Protein AF-A0A523KE89-F1 (afdb_monomer)

Solvent-accessible surface area (backbone atoms only — not comparable to full-atom values): 11804 Å² total; per-residue (Å²): 137,81,70,69,64,59,61,55,52,59,59,55,69,60,55,76,76,63,79,71,44,71,76,57,45,56,60,47,49,56,55,50,50,54,55,49,50,60,48,49,54,59,46,49,57,54,49,50,62,48,38,54,59,44,42,59,54,23,50,60,48,16,51,57,26,41,78,69,73,33,51,77,56,14,57,53,32,44,59,48,29,53,56,49,41,56,52,48,51,61,47,50,54,58,47,50,55,53,50,50,60,47,50,54,57,49,51,60,51,50,52,58,47,50,56,50,50,53,53,52,52,52,53,51,52,51,50,52,47,53,52,49,50,54,50,48,53,53,36,51,54,54,36,54,58,49,38,55,51,45,50,59,48,39,56,54,49,45,58,55,43,50,62,46,34,54,60,44,38,58,50,22,49,56,51,13,50,59,32,36,77,71,72,36,52,78,57,14,62,51,29,42,56,48,22,55,53,51,35,58,51,43,52,59,46,43,55,53,49,43,56,51,44,52,55,49,40,56,50,51,52,59,76,60,108

Sequence (225 aa):
MKNNTLITNLASSVIIGMFAIPALAEDRGDRIDERLDNKGERIDERLDNRGDRIEDRFDARAERASDAGRDKLAERLEKRGDRINERLDNKGDRIEDRLNNKGDRIDDRLERREERHEHFANLFDEEKQAFREKRQEHSDNLADGRENHLDNKGDRIDRRLDNKGDRIEDRFDRRADNVRDAGHERVGDRLERRGDHADQRLDRKGDRINHNLDRKGNRVARTNR

Foldseek 3Di:
DPPPVVVVVVVVVVPPPQPPPPVVLVVVLVVLVVVLVVVLVVLVVVLVVVLVVLQVVLQVVLVVCVVVVNNVVSVVSNVVSVVVNVVSVVVSVVSVVVSVVVSVVSVVVSVVVVVVSVVVVVVVVVVVVVVVVVLLVVLVVVLVVLLVVLVVVLVVLVVVLVVVLVVLQVVLQVVLVVCVVVVNNVVSVVSNVVSVVSSVVSVVVSVVSNVVSVVVSVVSNVVSD

Secondary structure (DSSP, 8-state):
--SHHHHHHHHHHHHTTTTT-HHHHHHHHHHHHHHHHHHHHHHHHHHHHHHHHHHHHHHHHHHHHHHTT-HHHHHHHHHHHHHHHHHHHHHHHHHHHHHHHHHHHHHHHHHHHHHHHHHHHHHHHHHHHHHHHHHHHHHHHHHHHHHHHHHHHHHHHHHHHHHHHHHHHHHHHHHHHHHHHTT-HHHHHHHHHHHHHHHHHHHHHHHHHHHHHHHHHHHHHHHT-

pLDDT: mean 86.48, std 14.47, range [41.94, 97.44]

Radius of gyration: 49.96 Å; Cα contacts (8 Å, |Δi|>4): 104; chains: 1; bounding box: 88×26×150 Å

Mean predicted aligned error: 11.67 Å

Structure (mmCIF, N/CA/C/O backbone):
data_AF-A0A523KE89-F1
#
_entry.id   AF-A0A523KE89-F1
#
loop_
_atom_site.group_PDB
_atom_site.id
_atom_site.type_symbol
_atom_site.label_atom_id
_atom_site.label_alt_id
_atom_site.label_comp_id
_atom_site.label_asym_id
_atom_site.label_entity_id
_atom_site.label_seq_id
_atom_site.pdbx_PDB_ins_code
_atom_site.Cartn_x
_atom_site.Cartn_y
_atom_site.Cartn_z
_atom_site.occupancy
_atom_site.B_iso_or_equiv
_atom_site.auth_seq_id
_atom_site.auth_comp_id
_atom_site.auth_asym_id
_atom_site.auth_atom_id
_atom_site.pdbx_PDB_model_num
ATOM 1 N N . MET A 1 1 ? -0.234 -9.519 -28.823 1.00 47.09 1 MET A N 1
ATOM 2 C CA . MET A 1 1 ? -1.014 -8.443 -28.163 1.00 47.09 1 MET A CA 1
ATOM 3 C C . MET A 1 1 ? -1.972 -8.928 -27.060 1.00 47.09 1 MET A C 1
ATOM 5 O O . MET A 1 1 ? -2.660 -8.093 -26.500 1.00 47.09 1 MET A O 1
ATOM 9 N N . LYS A 1 2 ? -2.026 -10.222 -26.691 1.00 49.19 2 LYS A N 1
ATOM 10 C CA . LYS A 1 2 ? -3.037 -10.742 -25.742 1.00 49.19 2 LYS A CA 1
ATOM 11 C C . LYS A 1 2 ? -2.572 -10.877 -24.278 1.00 49.19 2 LYS A C 1
ATOM 13 O O . LYS A 1 2 ? -3.383 -11.220 -23.431 1.00 49.19 2 LYS A O 1
ATOM 18 N N . ASN A 1 3 ? -1.306 -10.573 -23.967 1.00 44.53 3 ASN A N 1
ATOM 19 C CA . ASN A 1 3 ? -0.720 -10.900 -22.656 1.00 44.53 3 ASN A CA 1
ATOM 20 C C . ASN A 1 3 ? -0.571 -9.687 -21.717 1.00 44.53 3 ASN A C 1
ATOM 22 O O . ASN A 1 3 ? -0.404 -9.877 -20.519 1.00 44.53 3 ASN A O 1
ATOM 26 N N . ASN A 1 4 ? -0.692 -8.452 -22.222 1.00 43.47 4 ASN A N 1
ATOM 27 C CA . ASN A 1 4 ? -0.573 -7.248 -21.385 1.00 43.47 4 ASN A CA 1
ATOM 28 C C . ASN A 1 4 ? -1.866 -6.898 -20.637 1.00 43.47 4 ASN A C 1
ATOM 30 O O . ASN A 1 4 ? -1.798 -6.243 -19.607 1.00 43.47 4 ASN A O 1
ATOM 34 N N . THR A 1 5 ? -3.027 -7.344 -21.120 1.00 45.81 5 THR A N 1
ATOM 35 C CA . THR A 1 5 ? -4.334 -7.057 -20.504 1.00 45.81 5 THR A CA 1
ATOM 36 C C . THR A 1 5 ? -4.648 -7.940 -19.297 1.00 45.81 5 THR A C 1
ATOM 38 O O . THR A 1 5 ? -5.422 -7.542 -18.434 1.00 45.81 5 THR A O 1
ATOM 41 N N . LEU A 1 6 ? -4.052 -9.133 -19.199 1.00 41.94 6 LEU A N 1
ATOM 42 C CA . LEU A 1 6 ? -4.299 -10.054 -18.082 1.00 41.94 6 LEU A CA 1
ATOM 43 C C . LEU A 1 6 ? -3.560 -9.636 -16.801 1.00 41.94 6 LEU A C 1
ATOM 45 O O . LEU A 1 6 ? -4.125 -9.741 -15.718 1.00 41.94 6 LEU A O 1
ATOM 49 N N . ILE A 1 7 ? -2.340 -9.101 -16.924 1.00 47.69 7 ILE A N 1
ATOM 50 C CA . ILE A 1 7 ? -1.533 -8.655 -15.774 1.00 47.69 7 ILE A CA 1
ATOM 51 C C . ILE A 1 7 ? -2.068 -7.330 -15.208 1.00 47.69 7 ILE A C 1
ATOM 53 O O . ILE A 1 7 ? -2.135 -7.164 -13.994 1.00 47.69 7 ILE A O 1
ATOM 57 N N . THR A 1 8 ? -2.545 -6.414 -16.061 1.00 49.91 8 THR A N 1
ATOM 58 C CA . THR A 1 8 ? -3.186 -5.169 -15.602 1.00 49.91 8 THR A CA 1
ATOM 59 C C . THR A 1 8 ? -4.495 -5.426 -14.857 1.00 49.91 8 THR A C 1
ATOM 61 O O . THR A 1 8 ? -4.770 -4.759 -13.866 1.00 49.91 8 THR A O 1
ATOM 64 N N . ASN A 1 9 ? -5.281 -6.422 -15.279 1.00 43.69 9 ASN A N 1
ATOM 65 C CA . ASN A 1 9 ? -6.583 -6.702 -14.667 1.00 43.69 9 ASN A CA 1
ATOM 66 C C . ASN A 1 9 ? -6.479 -7.354 -13.276 1.00 43.69 9 ASN A C 1
ATOM 68 O O . ASN A 1 9 ? -7.353 -7.125 -12.445 1.00 43.69 9 ASN A O 1
ATOM 72 N N . LEU A 1 10 ? -5.412 -8.115 -13.001 1.00 45.56 10 LEU A N 1
ATOM 73 C CA . LEU A 1 10 ? -5.169 -8.732 -11.688 1.00 45.56 10 LEU A CA 1
ATOM 74 C C . LEU A 1 10 ? -4.731 -7.711 -10.627 1.00 45.56 10 LEU A C 1
ATOM 76 O O . LEU A 1 10 ? -5.171 -7.796 -9.482 1.00 45.56 10 LEU A O 1
ATOM 80 N N . ALA A 1 11 ? -3.940 -6.703 -11.011 1.00 48.91 11 ALA A N 1
ATOM 81 C CA . ALA A 1 11 ? -3.574 -5.608 -10.113 1.00 48.91 11 ALA A CA 1
ATOM 82 C C . ALA A 1 11 ? -4.785 -4.714 -9.784 1.00 48.91 11 ALA A C 1
ATOM 84 O O . ALA A 1 11 ? -4.964 -4.301 -8.643 1.00 48.91 11 ALA A O 1
ATOM 85 N N . SER A 1 12 ? -5.674 -4.458 -10.753 1.00 47.56 12 SER A N 1
ATOM 86 C CA . SER A 1 12 ? -6.846 -3.592 -10.553 1.00 47.56 12 SER A CA 1
ATOM 87 C C . SER A 1 12 ? -7.934 -4.185 -9.648 1.00 47.56 12 SER A C 1
ATOM 89 O O . SER A 1 12 ? -8.613 -3.422 -8.961 1.00 47.56 12 SER A O 1
ATOM 91 N N . SER A 1 13 ? -8.103 -5.512 -9.590 1.00 44.78 13 SER A N 1
ATOM 92 C CA . SER A 1 13 ? -9.155 -6.131 -8.763 1.00 44.78 13 SER A CA 1
ATOM 93 C C . SER A 1 13 ? -8.858 -6.126 -7.260 1.00 44.78 13 SER A C 1
ATOM 95 O O . SER A 1 13 ? -9.789 -6.207 -6.464 1.00 44.78 13 SER A O 1
ATOM 97 N N . VAL A 1 14 ? -7.589 -5.996 -6.856 1.00 49.97 14 VAL A N 1
ATOM 98 C CA . VAL A 1 14 ? -7.197 -5.908 -5.434 1.00 49.97 14 VAL A CA 1
ATOM 99 C C . VAL A 1 14 ? -7.287 -4.463 -4.909 1.00 49.97 14 VAL A C 1
ATOM 101 O O . VAL A 1 14 ? -7.554 -4.237 -3.732 1.00 49.97 14 VAL A O 1
ATOM 104 N N . ILE A 1 15 ? -7.167 -3.470 -5.798 1.00 51.88 15 ILE A N 1
ATOM 105 C CA . ILE A 1 15 ? -7.061 -2.039 -5.460 1.00 51.88 15 ILE A CA 1
ATOM 106 C C . ILE A 1 15 ? -8.371 -1.435 -4.922 1.00 51.88 15 ILE A C 1
ATOM 108 O O . ILE A 1 15 ? -8.338 -0.535 -4.085 1.00 51.88 15 ILE A O 1
ATOM 112 N N . ILE A 1 16 ? -9.536 -1.931 -5.344 1.00 49.28 16 ILE A N 1
ATOM 113 C CA . ILE A 1 16 ? -10.824 -1.288 -5.016 1.00 49.28 16 ILE A CA 1
ATOM 114 C C . ILE A 1 16 ? -11.299 -1.619 -3.586 1.00 49.28 16 ILE A C 1
ATOM 116 O O . ILE A 1 16 ? -12.053 -0.851 -2.995 1.00 49.28 16 ILE A O 1
ATOM 120 N N . GLY A 1 17 ? -10.821 -2.710 -2.979 1.00 48.59 17 GLY A N 1
ATOM 121 C CA . GLY A 1 17 ? -11.213 -3.097 -1.616 1.00 48.59 17 GLY A CA 1
ATOM 122 C C . GLY A 1 17 ? -10.406 -2.441 -0.489 1.00 48.59 17 GLY A C 1
ATOM 123 O O . GLY A 1 17 ? -10.830 -2.507 0.662 1.00 48.59 17 GLY A O 1
ATOM 124 N N . MET A 1 18 ? -9.249 -1.836 -0.790 1.00 52.59 18 MET A N 1
ATOM 125 C CA . MET A 1 18 ? -8.225 -1.553 0.227 1.00 52.59 18 MET A CA 1
ATOM 126 C C . MET A 1 18 ? -8.081 -0.069 0.603 1.00 52.59 18 MET A C 1
ATOM 128 O O . MET A 1 18 ? -7.640 0.235 1.705 1.00 52.59 18 MET A O 1
ATOM 132 N N . PHE A 1 19 ? -8.505 0.856 -0.265 1.00 51.72 19 PHE A N 1
ATOM 133 C CA . PHE A 1 19 ? -8.304 2.302 -0.073 1.00 51.72 19 PHE A CA 1
ATOM 134 C C . PHE A 1 19 ? -9.365 3.008 0.794 1.00 51.72 19 PHE A C 1
ATOM 136 O O . PHE A 1 19 ? -9.203 4.178 1.118 1.00 51.72 19 PHE A O 1
ATOM 143 N N . ALA A 1 20 ? -10.448 2.328 1.184 1.00 50.22 20 ALA A N 1
ATOM 144 C CA . ALA A 1 20 ? -11.574 2.960 1.886 1.00 50.22 20 ALA A CA 1
ATOM 145 C C . ALA A 1 20 ? -11.535 2.830 3.423 1.00 50.22 20 ALA A C 1
ATOM 147 O O . ALA A 1 20 ? -12.478 3.237 4.088 1.00 50.22 20 ALA A O 1
ATOM 148 N N . ILE A 1 21 ? -10.507 2.209 4.005 1.00 56.34 21 ILE A N 1
ATOM 149 C CA . ILE A 1 21 ? -10.623 1.620 5.347 1.00 56.34 21 ILE A CA 1
ATOM 150 C C . ILE A 1 21 ? -10.191 2.509 6.531 1.00 56.34 21 ILE A C 1
ATOM 152 O O . ILE A 1 21 ? -10.863 2.368 7.549 1.00 56.34 21 ILE A O 1
ATOM 156 N N . PRO A 1 22 ? -9.175 3.401 6.476 1.00 55.91 22 PRO A N 1
ATOM 157 C CA . PRO A 1 22 ? -8.698 4.061 7.699 1.00 55.91 22 PRO A CA 1
ATOM 158 C C . PRO A 1 22 ? -9.779 4.931 8.358 1.00 55.91 22 PRO A C 1
ATOM 160 O O . PRO A 1 22 ? -10.121 4.711 9.513 1.00 55.91 22 PRO A O 1
ATOM 163 N N . ALA A 1 23 ? -10.460 5.783 7.583 1.00 55.19 23 ALA A N 1
ATOM 164 C CA . ALA A 1 23 ? -11.579 6.588 8.089 1.00 55.19 23 ALA A CA 1
ATOM 165 C C . ALA A 1 23 ? -12.799 5.750 8.535 1.00 55.19 23 ALA A C 1
ATOM 167 O O . ALA A 1 23 ? -13.600 6.198 9.343 1.00 55.19 23 ALA A O 1
ATOM 168 N N . LEU A 1 24 ? -12.957 4.527 8.010 1.00 57.53 24 LEU A N 1
ATOM 169 C CA . LEU A 1 24 ? -14.011 3.590 8.424 1.00 57.53 24 LEU A CA 1
ATOM 170 C C . LEU A 1 24 ? -13.608 2.733 9.636 1.00 57.53 24 LEU A C 1
ATOM 172 O O . LEU A 1 24 ? -14.449 1.984 10.134 1.00 57.53 24 LEU A O 1
ATOM 176 N N . ALA A 1 25 ? -12.333 2.725 10.032 1.00 61.34 25 ALA A N 1
ATOM 177 C CA . ALA A 1 25 ? -11.831 1.982 11.183 1.00 61.34 25 ALA A CA 1
ATOM 178 C C . ALA A 1 25 ? -11.937 2.834 12.452 1.00 61.34 25 ALA A C 1
ATOM 180 O O . ALA A 1 25 ? -12.527 2.351 13.415 1.00 61.34 25 ALA A O 1
ATOM 181 N N . GLU A 1 26 ? -11.513 4.098 12.384 1.00 67.44 26 GLU A N 1
ATOM 182 C CA . GLU A 1 26 ? -11.659 5.095 13.456 1.00 67.44 26 GLU A CA 1
ATOM 183 C C . GLU A 1 26 ? -13.148 5.314 13.803 1.00 67.44 26 GLU A C 1
ATOM 185 O O . GLU A 1 26 ? -13.572 5.026 14.917 1.00 67.44 26 GLU A O 1
ATOM 190 N N . ASP A 1 27 ? -14.000 5.576 12.798 1.00 76.62 27 ASP A N 1
ATOM 191 C CA . ASP A 1 27 ? -15.470 5.691 12.960 1.00 76.62 27 ASP A CA 1
ATOM 192 C C . ASP A 1 27 ? -16.131 4.417 13.534 1.00 76.62 27 ASP A C 1
ATOM 194 O O . ASP A 1 27 ? -17.213 4.449 14.129 1.00 76.62 27 ASP A O 1
ATOM 198 N N . ARG A 1 28 ? -15.496 3.249 13.360 1.00 76.81 28 ARG A N 1
ATOM 199 C CA . ARG A 1 28 ? -15.978 1.994 13.954 1.00 76.81 28 ARG A CA 1
ATOM 200 C C . ARG A 1 28 ? -15.509 1.795 15.388 1.00 76.81 28 ARG A C 1
ATOM 202 O O . ARG A 1 28 ? -16.281 1.176 16.120 1.00 76.81 28 ARG A O 1
ATOM 209 N N . GLY A 1 29 ? -14.301 2.232 15.744 1.00 82.75 29 GLY A N 1
ATOM 210 C CA . GLY A 1 29 ? -13.782 2.211 17.115 1.00 82.75 29 GLY A CA 1
ATOM 211 C C . GLY A 1 29 ? -14.658 3.074 18.011 1.00 82.75 29 GLY A C 1
ATOM 212 O O . GLY A 1 29 ? -15.374 2.535 18.853 1.00 82.75 29 GLY A O 1
ATOM 213 N N . ASP A 1 30 ? -14.785 4.353 17.656 1.00 86.19 30 ASP A N 1
ATOM 214 C CA . ASP A 1 30 ? -15.586 5.340 18.391 1.00 86.19 30 ASP A CA 1
ATOM 215 C C . ASP A 1 30 ? -17.032 4.871 18.615 1.00 86.19 30 ASP A C 1
ATOM 217 O O . ASP A 1 30 ? -17.587 4.945 19.711 1.00 86.19 30 ASP A O 1
ATOM 221 N N . ARG A 1 31 ? -17.664 4.306 17.577 1.00 88.00 31 ARG A N 1
ATOM 222 C CA . ARG A 1 31 ? -19.033 3.781 17.680 1.00 88.00 31 ARG A CA 1
ATOM 223 C C . ARG A 1 31 ? -19.131 2.544 18.576 1.00 88.00 31 ARG A C 1
ATOM 225 O O . ARG A 1 31 ? -20.212 2.245 19.092 1.00 88.00 31 ARG A O 1
ATOM 232 N N . ILE A 1 32 ? -18.085 1.727 18.669 1.00 88.31 32 ILE A N 1
ATOM 233 C CA . ILE A 1 32 ? -18.090 0.571 19.567 1.00 88.31 32 ILE A CA 1
ATOM 234 C C . ILE A 1 32 ? -17.950 1.041 21.011 1.00 88.31 32 ILE A C 1
ATOM 236 O O . ILE A 1 32 ? -18.729 0.557 21.837 1.00 88.31 32 ILE A O 1
ATOM 240 N N . ASP A 1 33 ? -17.053 1.985 21.272 1.00 88.62 33 ASP A N 1
ATOM 241 C CA . ASP A 1 33 ? -16.814 2.540 22.605 1.00 88.62 33 ASP A CA 1
ATOM 242 C C . ASP A 1 33 ? -18.059 3.235 23.130 1.00 88.62 33 ASP A C 1
ATOM 244 O O . ASP A 1 33 ? -18.609 2.817 24.148 1.00 88.62 33 ASP A O 1
ATOM 248 N N . GLU A 1 34 ? -18.657 4.122 22.330 1.00 92.75 34 GLU A N 1
ATOM 249 C CA . GLU A 1 34 ? -19.914 4.785 22.678 1.00 92.75 34 GLU A CA 1
ATOM 250 C C . GLU A 1 34 ? -21.016 3.763 23.026 1.00 92.75 34 GLU A C 1
ATOM 252 O O . GLU A 1 34 ? -21.833 3.961 23.926 1.00 92.75 34 GLU A O 1
ATOM 257 N N . ARG A 1 35 ? -21.060 2.612 22.343 1.00 92.50 35 ARG A N 1
ATOM 258 C CA . ARG A 1 35 ? -22.041 1.555 22.643 1.00 92.50 35 ARG A CA 1
ATOM 259 C C . ARG A 1 35 ? -21.716 0.755 23.898 1.00 92.50 35 ARG A C 1
ATOM 261 O O . ARG A 1 35 ? -22.647 0.168 24.464 1.00 92.50 35 ARG A O 1
ATOM 268 N N . LEU A 1 36 ? -20.445 0.616 24.262 1.00 92.50 36 LEU A N 1
ATOM 269 C CA . LEU A 1 36 ? -20.026 -0.037 25.499 1.00 92.50 36 LEU A CA 1
ATOM 270 C C . LEU A 1 36 ? -20.297 0.880 26.691 1.00 92.50 36 LEU A C 1
ATOM 272 O O . LEU A 1 36 ? -20.916 0.400 27.641 1.00 92.50 36 LEU A O 1
ATOM 276 N N . ASP A 1 37 ? -20.002 2.170 26.568 1.00 91.50 37 ASP A N 1
ATOM 277 C CA . ASP A 1 37 ? -20.258 3.195 27.586 1.00 91.50 37 ASP A CA 1
ATOM 278 C C . ASP A 1 37 ? -21.752 3.324 27.873 1.00 91.50 37 ASP A C 1
ATOM 280 O O . ASP A 1 37 ? -22.207 3.038 28.980 1.00 91.50 37 ASP A O 1
ATOM 284 N N . ASN A 1 38 ? -22.564 3.552 26.833 1.00 95.12 38 ASN A N 1
ATOM 285 C CA . ASN A 1 38 ? -24.028 3.579 26.951 1.00 95.12 38 ASN A CA 1
ATOM 286 C C . ASN A 1 38 ? -24.599 2.284 27.552 1.00 95.12 38 ASN A C 1
ATOM 288 O O . ASN A 1 38 ? -25.714 2.244 28.082 1.00 95.12 38 ASN A O 1
ATOM 292 N N . LYS A 1 39 ? -23.901 1.157 27.387 1.00 94.69 39 LYS A N 1
ATOM 293 C CA . LYS A 1 39 ? -24.320 -0.109 27.983 1.00 94.69 39 LYS A CA 1
ATOM 294 C C . LYS A 1 39 ? -23.912 -0.199 29.453 1.00 94.69 39 LYS A C 1
ATOM 296 O O . LYS A 1 39 ? -24.705 -0.768 30.204 1.00 94.69 39 LYS A O 1
ATOM 301 N N . GLY A 1 40 ? -22.733 0.298 29.821 1.00 95.00 40 GLY A N 1
ATOM 302 C CA . GLY A 1 40 ? -22.266 0.434 31.202 1.00 95.00 40 GLY A CA 1
ATOM 303 C C . GLY A 1 40 ? -23.229 1.294 32.008 1.00 95.00 40 GLY A C 1
ATOM 304 O O . GLY A 1 40 ? -23.900 0.766 32.889 1.00 95.00 40 GLY A O 1
ATOM 305 N N . GLU A 1 41 ? -23.471 2.526 31.557 1.00 95.25 41 GLU A N 1
ATOM 306 C CA . GLU A 1 41 ? -24.378 3.480 32.215 1.00 95.25 41 GLU A CA 1
ATOM 307 C C . GLU A 1 41 ? -25.772 2.888 32.473 1.00 95.25 41 GLU A C 1
ATOM 309 O O . GLU A 1 41 ? -26.332 2.979 33.563 1.00 95.25 41 GLU A O 1
ATOM 314 N N . ARG A 1 42 ? -26.343 2.193 31.480 1.00 96.50 42 ARG A N 1
ATOM 315 C CA . ARG A 1 42 ? -27.660 1.548 31.619 1.00 96.50 42 ARG A CA 1
ATOM 316 C C . ARG A 1 42 ? -27.669 0.373 32.590 1.00 96.50 42 ARG A C 1
ATOM 318 O O . ARG A 1 42 ? -28.746 -0.049 33.023 1.00 96.50 42 ARG A O 1
ATOM 325 N N . ILE A 1 43 ? -26.529 -0.273 32.806 1.00 94.31 43 ILE A N 1
ATOM 326 C CA . ILE A 1 43 ? -26.400 -1.343 33.792 1.00 94.31 43 ILE A CA 1
ATOM 327 C C . ILE A 1 43 ? -26.289 -0.728 35.179 1.00 94.31 43 ILE A C 1
ATOM 329 O O . ILE A 1 43 ? -27.019 -1.192 36.055 1.00 94.31 43 ILE A O 1
ATOM 333 N N . ASP A 1 44 ? -25.475 0.310 35.335 1.00 93.94 44 ASP A N 1
ATOM 334 C CA . ASP A 1 44 ? -25.259 1.003 36.606 1.00 93.94 44 ASP A CA 1
ATOM 335 C C . ASP A 1 44 ? -26.565 1.610 37.107 1.00 93.94 44 ASP A C 1
ATOM 337 O O . ASP A 1 44 ? -27.056 1.214 38.161 1.00 93.94 44 ASP A O 1
ATOM 341 N N . GLU A 1 45 ? -27.271 2.362 36.255 1.00 96.38 45 GLU A N 1
ATOM 342 C CA . GLU A 1 45 ? -28.585 2.925 36.585 1.00 96.38 45 GLU A CA 1
ATOM 343 C C . GLU A 1 45 ? -29.575 1.837 37.051 1.00 96.38 45 GLU A C 1
ATOM 345 O O . GLU A 1 45 ? -30.404 2.043 37.938 1.00 96.38 45 GLU A O 1
ATOM 350 N N . ARG A 1 46 ? -29.515 0.631 36.472 1.00 96.06 46 ARG A N 1
ATOM 351 C CA . ARG A 1 46 ? -30.387 -0.487 36.874 1.00 96.06 46 ARG A CA 1
ATOM 352 C C . ARG A 1 46 ? -29.963 -1.147 38.178 1.00 96.06 46 ARG A C 1
ATOM 354 O O . ARG A 1 46 ? -30.822 -1.758 38.822 1.00 96.06 46 ARG A O 1
ATOM 361 N N . LEU A 1 47 ? -28.673 -1.147 38.496 1.00 94.38 47 LEU A N 1
ATOM 362 C CA . LEU A 1 47 ? -28.151 -1.690 39.743 1.00 94.38 47 LEU A CA 1
ATOM 363 C C . LEU A 1 47 ? -28.452 -0.733 40.893 1.00 94.38 47 LEU A C 1
ATOM 365 O O . LEU A 1 47 ? -29.019 -1.206 41.875 1.00 94.38 47 LEU A O 1
ATOM 369 N N . ASP A 1 48 ? -28.249 0.568 40.700 1.00 92.81 48 ASP A N 1
ATOM 370 C CA . ASP A 1 48 ? -28.554 1.621 41.676 1.00 92.81 48 ASP A CA 1
ATOM 371 C C . ASP A 1 48 ? -30.042 1.631 42.019 1.00 92.81 48 ASP A C 1
ATOM 373 O O . ASP A 1 48 ? -30.435 1.343 43.147 1.00 92.81 48 ASP A O 1
ATOM 377 N N . ASN A 1 49 ? -30.908 1.742 41.002 1.00 96.25 49 ASN A N 1
ATOM 378 C CA . ASN A 1 49 ? -32.363 1.670 41.187 1.00 96.25 49 ASN A CA 1
ATOM 379 C C . ASN A 1 49 ? -32.823 0.376 41.879 1.00 96.25 49 ASN A C 1
ATOM 381 O O . ASN A 1 49 ? -33.927 0.299 42.428 1.00 96.25 49 ASN A O 1
ATOM 385 N N . ARG A 1 50 ? -32.048 -0.706 41.758 1.00 95.25 50 ARG A N 1
ATOM 386 C CA . ARG A 1 50 ? -32.344 -1.967 42.434 1.00 95.25 50 ARG A CA 1
ATOM 387 C C . ARG A 1 50 ? -31.841 -1.958 43.876 1.00 95.25 50 ARG A C 1
ATOM 389 O O . ARG A 1 50 ? -32.545 -2.541 44.701 1.00 95.25 50 ARG A O 1
ATOM 396 N N . GLY A 1 51 ? -30.681 -1.363 44.139 1.00 95.19 51 GLY A N 1
ATOM 397 C CA . GLY A 1 51 ? -30.127 -1.114 45.468 1.00 95.19 51 GLY A CA 1
ATOM 398 C C . GLY A 1 51 ? -31.090 -0.283 46.306 1.00 95.19 51 GLY A C 1
ATOM 399 O O . GLY A 1 51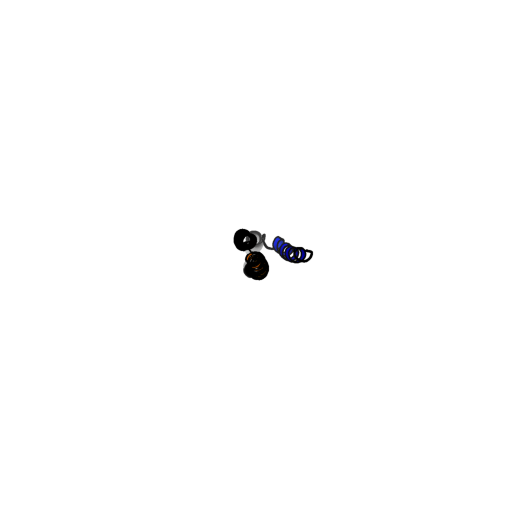 ? -31.593 -0.794 47.304 1.00 95.19 51 GLY A O 1
ATOM 400 N N . ASP A 1 52 ? -31.503 0.880 45.800 1.00 94.94 52 ASP A N 1
ATOM 401 C CA . ASP A 1 52 ? -32.434 1.796 46.480 1.00 94.94 52 ASP A CA 1
ATOM 402 C C . ASP A 1 52 ? -33.729 1.085 46.903 1.00 94.94 52 ASP A C 1
ATOM 404 O O . ASP A 1 52 ? -34.148 1.096 48.057 1.00 94.94 52 ASP A O 1
ATOM 408 N N . ARG A 1 53 ? -34.347 0.337 45.977 1.00 96.38 53 ARG A N 1
ATOM 409 C CA . ARG A 1 53 ? -35.584 -0.417 46.264 1.00 96.38 53 ARG A CA 1
ATOM 410 C C . ARG A 1 53 ? -35.398 -1.517 47.305 1.00 96.38 53 ARG A C 1
ATOM 412 O O . ARG A 1 53 ? -36.378 -1.982 47.897 1.00 96.38 53 ARG A O 1
ATOM 419 N N . ILE A 1 54 ? -34.190 -2.060 47.418 1.00 93.56 54 ILE A N 1
ATOM 420 C CA . ILE A 1 54 ? -33.861 -3.090 48.400 1.00 93.56 54 ILE A CA 1
ATOM 421 C C . ILE A 1 54 ? -33.672 -2.434 49.761 1.00 93.56 54 ILE A C 1
ATOM 423 O O . ILE A 1 54 ? -34.277 -2.927 50.714 1.00 93.56 54 ILE A O 1
ATOM 427 N N . GLU A 1 55 ? -32.920 -1.341 49.818 1.00 94.19 55 GLU A N 1
ATOM 428 C CA . GLU A 1 55 ? -32.692 -0.520 51.007 1.00 94.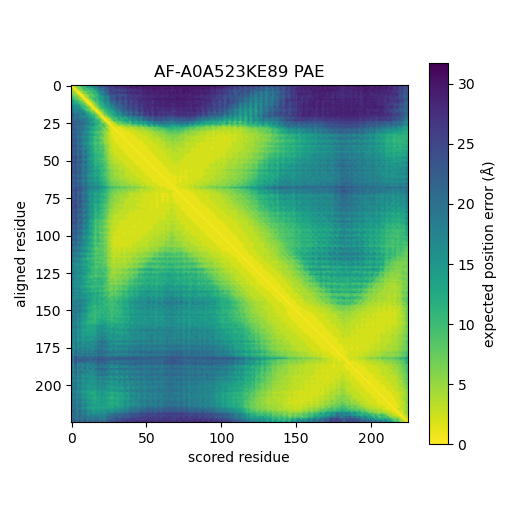19 55 GLU A CA 1
ATOM 429 C C . GLU A 1 55 ? -34.019 -0.051 51.613 1.00 94.19 55 GLU A C 1
ATOM 431 O O . GLU A 1 55 ? -34.387 -0.536 52.685 1.00 94.19 55 GLU A O 1
ATOM 436 N N . ASP A 1 56 ? -34.849 0.663 50.842 1.00 95.94 56 ASP A N 1
ATOM 437 C CA . ASP A 1 56 ? -36.189 1.122 51.249 1.00 95.94 56 ASP A CA 1
ATOM 438 C C . ASP A 1 56 ? -37.035 -0.002 51.873 1.00 95.94 56 ASP A C 1
ATOM 440 O O . ASP A 1 56 ? -37.787 0.162 52.842 1.00 95.94 56 ASP A O 1
ATOM 444 N N . ARG A 1 57 ? -36.954 -1.202 51.285 1.00 96.38 57 ARG A N 1
ATOM 445 C CA . ARG A 1 57 ? -37.743 -2.353 51.726 1.00 96.38 57 ARG A CA 1
ATOM 446 C C . ARG A 1 57 ? -37.207 -2.953 53.019 1.00 96.38 57 ARG A C 1
ATOM 448 O O . ARG A 1 57 ? -38.011 -3.495 53.790 1.00 96.38 57 ARG A O 1
ATOM 455 N N . PHE A 1 58 ? -35.892 -2.985 53.208 1.00 94.88 58 PHE A N 1
ATOM 456 C CA . PHE A 1 58 ? -35.280 -3.514 54.422 1.00 94.88 58 PHE A CA 1
ATOM 457 C C . PHE A 1 58 ? -35.425 -2.533 55.579 1.00 94.88 58 PHE A C 1
ATOM 459 O O . PHE A 1 58 ? -35.838 -2.988 56.646 1.00 94.88 58 PHE A O 1
ATOM 466 N N . ASP A 1 59 ? -35.285 -1.235 55.330 1.00 94.25 59 ASP A N 1
ATOM 467 C CA . ASP A 1 59 ? -35.496 -0.176 56.318 1.00 94.25 59 ASP A CA 1
ATOM 468 C C . ASP A 1 59 ? -36.933 -0.178 56.826 1.00 94.25 59 ASP A C 1
ATOM 470 O O . ASP A 1 59 ? -37.181 -0.374 58.015 1.00 94.25 59 ASP A O 1
ATOM 474 N N . ALA A 1 60 ? -37.916 -0.162 55.920 1.00 96.88 60 ALA A N 1
ATOM 475 C CA . ALA A 1 60 ? -39.324 -0.230 56.312 1.00 96.88 60 ALA A CA 1
ATOM 476 C C . ALA A 1 60 ? -39.678 -1.531 57.062 1.00 96.88 60 ALA A C 1
ATOM 478 O O . ALA A 1 60 ? -40.688 -1.619 57.766 1.00 96.88 60 ALA A O 1
ATOM 479 N N . ARG A 1 61 ? -38.925 -2.620 56.860 1.00 96.69 61 ARG A N 1
ATOM 480 C CA . ARG A 1 61 ? -39.112 -3.869 57.621 1.00 96.69 61 ARG A CA 1
ATOM 481 C C . ARG A 1 61 ? -38.424 -3.818 58.979 1.00 96.69 61 ARG A C 1
ATOM 483 O O . ARG A 1 61 ? -38.972 -4.406 59.911 1.00 96.69 61 ARG A O 1
ATOM 490 N N . ALA A 1 62 ? -37.260 -3.184 59.068 1.00 96.62 62 ALA A N 1
ATOM 491 C CA . ALA A 1 62 ? -36.526 -2.994 60.307 1.00 96.62 62 ALA A CA 1
ATOM 492 C C . ALA A 1 62 ? -37.295 -2.062 61.248 1.00 96.62 62 ALA A C 1
ATOM 494 O O . ALA A 1 62 ? -37.554 -2.449 62.385 1.00 96.62 62 ALA A O 1
ATOM 495 N N . GLU A 1 63 ? -37.802 -0.940 60.736 1.00 96.69 63 GLU A N 1
ATOM 496 C CA . GLU A 1 63 ? -38.642 0.010 61.472 1.00 96.69 63 GLU A CA 1
ATOM 497 C C . GLU A 1 63 ? -39.880 -0.679 62.066 1.00 96.69 63 GLU A C 1
ATOM 499 O O . GLU A 1 63 ? -40.052 -0.710 63.282 1.00 96.69 63 GLU A O 1
ATOM 504 N N . ARG A 1 64 ? -40.667 -1.400 61.248 1.00 97.25 64 ARG A N 1
ATOM 505 C CA . ARG A 1 64 ? -41.825 -2.173 61.750 1.00 97.25 64 ARG A CA 1
ATOM 506 C C . ARG A 1 64 ? -41.454 -3.232 62.794 1.00 97.25 64 ARG A C 1
ATOM 508 O O . ARG A 1 64 ? -42.294 -3.607 63.611 1.00 97.25 64 ARG A O 1
ATOM 515 N N . ALA A 1 65 ? -40.251 -3.804 62.721 1.00 96.62 65 ALA A N 1
ATOM 516 C CA . ALA A 1 65 ? -39.787 -4.762 63.719 1.00 96.62 65 ALA A CA 1
ATOM 517 C C . ALA A 1 65 ? -39.412 -4.056 65.030 1.00 96.62 65 ALA A C 1
ATOM 519 O O . ALA A 1 65 ? -39.758 -4.569 66.094 1.00 96.62 65 ALA A O 1
ATOM 520 N N . SER A 1 66 ? -38.768 -2.891 64.942 1.00 96.25 66 SER A N 1
ATOM 521 C CA . SER A 1 66 ? -38.443 -2.016 66.072 1.00 96.25 66 SER A CA 1
ATOM 522 C C . SER A 1 66 ? -39.710 -1.555 66.800 1.00 96.25 66 SER A C 1
ATOM 524 O O . SER A 1 66 ? -39.855 -1.798 67.996 1.00 96.25 66 SER A O 1
ATOM 526 N N . ASP A 1 67 ? -40.712 -1.061 66.062 1.00 97.06 67 ASP A N 1
ATOM 527 C CA . ASP A 1 67 ? -42.013 -0.639 66.611 1.00 97.06 67 ASP A CA 1
ATOM 528 C C . ASP A 1 67 ? -42.749 -1.766 67.352 1.00 97.06 67 ASP A C 1
ATOM 530 O O . ASP A 1 67 ? -43.512 -1.536 68.291 1.00 97.06 67 ASP A O 1
ATOM 534 N N . ALA A 1 68 ? -42.516 -3.016 66.945 1.00 97.19 68 ALA A N 1
ATOM 535 C CA . ALA A 1 68 ? -43.068 -4.204 67.587 1.00 97.19 68 ALA A CA 1
ATOM 536 C C . ALA A 1 68 ? -42.226 -4.715 68.779 1.00 97.19 68 ALA A C 1
ATOM 538 O O . ALA A 1 68 ? -42.493 -5.813 69.280 1.00 97.19 68 ALA A O 1
ATOM 539 N N . GLY A 1 69 ? -41.191 -3.979 69.200 1.00 96.75 69 GLY A N 1
ATOM 540 C CA . GLY A 1 69 ? -40.255 -4.354 70.266 1.00 96.75 69 GLY A CA 1
ATOM 541 C C . GLY A 1 69 ? -39.322 -5.513 69.897 1.00 96.75 69 GLY A C 1
ATOM 542 O O . GLY A 1 69 ? -38.899 -6.281 70.764 1.00 96.75 69 GLY A O 1
ATOM 543 N N . ARG A 1 70 ? -39.056 -5.722 68.600 1.00 97.44 70 ARG A N 1
ATOM 544 C CA . ARG A 1 70 ? -38.231 -6.825 68.073 1.00 97.44 70 ARG A CA 1
ATOM 545 C C . ARG A 1 70 ? -36.883 -6.326 67.552 1.00 97.44 70 ARG A C 1
ATOM 547 O O . ARG A 1 70 ? -36.493 -6.663 66.435 1.00 97.44 70 ARG A O 1
ATOM 554 N N . ASP A 1 71 ? -36.129 -5.618 68.380 1.00 95.94 71 ASP A N 1
ATOM 555 C CA . ASP A 1 71 ? -34.873 -4.946 68.000 1.00 95.94 71 ASP A CA 1
ATOM 556 C C . ASP A 1 71 ? -33.852 -5.889 67.337 1.00 95.94 71 ASP A C 1
ATOM 558 O O . ASP A 1 71 ? -33.274 -5.582 66.300 1.00 95.94 71 ASP A O 1
ATOM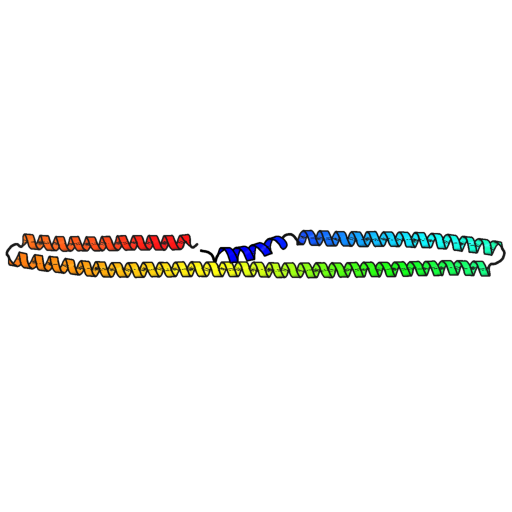 562 N N . LYS A 1 72 ? -33.702 -7.119 67.854 1.00 96.50 72 LYS A N 1
ATOM 563 C CA . LYS A 1 72 ? -32.803 -8.131 67.258 1.00 96.50 72 LYS A CA 1
ATOM 564 C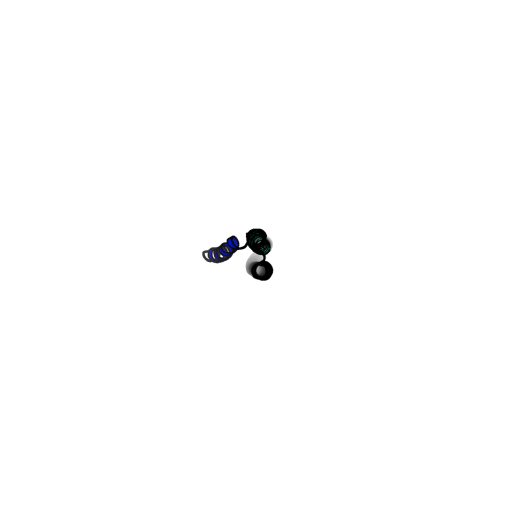 C . LYS A 1 72 ? -33.204 -8.542 65.839 1.00 96.50 72 LYS A C 1
ATOM 566 O O . LYS A 1 72 ? -32.373 -9.044 65.084 1.00 96.50 72 LYS A O 1
ATOM 571 N N . LEU A 1 73 ? -34.490 -8.451 65.501 1.00 95.38 73 LEU A N 1
ATOM 572 C CA . LEU A 1 73 ? -34.969 -8.710 64.147 1.00 95.38 73 LEU A CA 1
ATOM 573 C C . LEU A 1 73 ? -34.717 -7.497 63.250 1.00 95.38 73 LEU A C 1
ATOM 575 O O . LEU A 1 73 ? -34.312 -7.712 62.111 1.00 95.38 73 LEU A O 1
ATOM 579 N N . ALA A 1 74 ? -34.918 -6.279 63.762 1.00 96.75 74 ALA A N 1
ATOM 580 C CA . ALA A 1 74 ? -34.609 -5.042 63.047 1.00 96.75 74 ALA A CA 1
ATOM 581 C C . ALA A 1 74 ? -33.132 -5.004 62.623 1.00 96.75 74 ALA A C 1
ATOM 583 O O . ALA A 1 74 ? -32.839 -4.981 61.430 1.00 96.75 74 ALA A O 1
ATOM 584 N N . GLU A 1 75 ? -32.215 -5.226 63.568 1.00 96.44 75 GLU A N 1
ATOM 585 C CA . GLU A 1 75 ? -30.766 -5.263 63.310 1.00 96.44 75 GLU A CA 1
ATOM 586 C C . GLU A 1 75 ? -30.378 -6.341 62.275 1.00 96.44 75 GLU A C 1
ATOM 588 O O . GLU A 1 75 ? -29.486 -6.172 61.443 1.00 96.44 75 GLU A O 1
ATOM 593 N N . ARG A 1 76 ? -31.055 -7.498 62.296 1.00 96.75 76 ARG A N 1
ATOM 594 C CA . ARG A 1 76 ? -30.824 -8.567 61.306 1.00 96.75 76 ARG A CA 1
ATOM 595 C C . ARG A 1 76 ? -31.321 -8.203 59.911 1.00 96.75 76 ARG A C 1
ATOM 597 O O . ARG A 1 76 ? -30.826 -8.782 58.943 1.00 96.75 76 ARG A O 1
ATOM 604 N N . LEU A 1 77 ? -32.343 -7.357 59.809 1.00 96.00 77 LEU A N 1
ATOM 605 C CA . LEU A 1 77 ? -32.902 -6.906 58.540 1.00 96.00 77 LEU A CA 1
ATOM 606 C C . LEU A 1 77 ? -32.011 -5.841 57.905 1.00 96.00 77 LEU A C 1
ATOM 608 O O . LEU A 1 77 ? -31.685 -6.017 56.735 1.00 96.00 77 LEU A O 1
ATOM 612 N N . GLU A 1 78 ? -31.544 -4.860 58.678 1.00 94.50 78 GLU A N 1
ATOM 613 C CA . GLU A 1 78 ? -30.556 -3.851 58.250 1.00 94.50 78 GLU A CA 1
ATOM 614 C C . GLU A 1 78 ? -29.297 -4.533 57.701 1.00 94.50 78 GLU A C 1
ATOM 616 O O . GLU A 1 78 ? -29.026 -4.476 56.505 1.00 94.50 78 GLU A O 1
ATOM 621 N N . LYS A 1 79 ? -28.653 -5.391 58.508 1.00 95.44 79 LYS A N 1
ATOM 622 C CA . LYS A 1 79 ? -27.464 -6.166 58.089 1.00 95.44 79 LYS A CA 1
ATOM 623 C C . LYS A 1 79 ? -27.683 -7.016 56.840 1.00 95.44 79 LYS A C 1
ATOM 625 O O . LYS A 1 79 ? -26.731 -7.414 56.162 1.00 95.44 79 LYS A O 1
ATOM 630 N N . ARG A 1 80 ? -28.929 -7.418 56.577 1.00 95.25 80 ARG A N 1
ATOM 631 C CA . ARG A 1 80 ? -29.275 -8.177 55.375 1.00 95.25 80 ARG A CA 1
ATOM 632 C C . ARG A 1 80 ? -29.445 -7.262 54.165 1.00 95.25 80 ARG A C 1
ATOM 634 O O . ARG A 1 80 ? -29.076 -7.717 53.084 1.00 95.25 80 ARG A O 1
ATOM 641 N N . GLY A 1 81 ? -29.993 -6.061 54.343 1.00 95.00 81 GLY A N 1
ATOM 642 C CA . GLY A 1 81 ? -30.014 -4.996 53.341 1.00 95.00 81 GLY A CA 1
ATOM 643 C C . GLY A 1 81 ? -28.594 -4.647 52.909 1.00 95.00 81 GLY A C 1
ATOM 644 O O . GLY A 1 81 ? -28.257 -4.883 51.750 1.00 95.00 81 GLY A O 1
ATOM 645 N N . ASP A 1 82 ? -27.735 -4.299 53.870 1.00 93.44 82 ASP A N 1
ATOM 646 C CA . ASP A 1 82 ? -26.326 -3.946 53.639 1.00 93.44 82 ASP A CA 1
ATOM 647 C C . ASP A 1 82 ? -25.592 -5.015 52.825 1.00 93.44 82 ASP A C 1
ATOM 649 O O . ASP A 1 82 ? -24.971 -4.742 51.802 1.00 93.44 82 ASP A O 1
ATOM 653 N N . ARG A 1 83 ? -25.731 -6.290 53.219 1.00 96.38 83 ARG A N 1
ATOM 654 C CA . ARG A 1 83 ? -25.086 -7.410 52.516 1.00 96.38 83 ARG A CA 1
ATOM 655 C C . ARG A 1 83 ? -25.601 -7.593 51.087 1.00 96.38 83 ARG A C 1
ATOM 657 O O . ARG A 1 83 ? -24.920 -8.198 50.258 1.00 96.38 83 ARG A O 1
ATOM 664 N N . ILE A 1 84 ? -26.846 -7.214 50.806 1.00 94.44 84 ILE A N 1
ATOM 665 C CA . ILE A 1 84 ? -27.388 -7.296 49.449 1.00 94.44 84 ILE A CA 1
ATOM 666 C C . ILE A 1 84 ? -26.868 -6.131 48.608 1.00 94.44 84 ILE A C 1
ATOM 668 O O . ILE A 1 84 ? -26.481 -6.403 47.472 1.00 94.44 84 ILE A O 1
ATOM 672 N N . ASN A 1 85 ? -26.807 -4.918 49.159 1.00 92.00 85 ASN A N 1
ATOM 673 C CA . ASN A 1 85 ? -26.226 -3.754 48.486 1.00 92.00 85 ASN A CA 1
ATOM 674 C C . ASN A 1 85 ? -24.752 -4.006 48.152 1.00 92.00 85 ASN A C 1
ATOM 676 O O . ASN A 1 85 ? -24.404 -4.029 46.978 1.00 92.00 85 ASN A O 1
ATOM 680 N N . GLU A 1 86 ? -23.952 -4.463 49.120 1.00 95.31 86 GLU A N 1
ATOM 681 C CA . GLU A 1 86 ? -22.549 -4.841 48.892 1.00 95.31 86 GLU A CA 1
ATOM 682 C C . GLU A 1 86 ? -22.402 -5.883 47.763 1.00 95.31 86 GLU A C 1
ATOM 684 O O . GLU A 1 86 ? -21.460 -5.864 46.973 1.00 95.31 86 GLU A O 1
ATOM 689 N N . ARG A 1 87 ? -23.346 -6.826 47.636 1.00 95.81 87 ARG A N 1
ATOM 690 C CA . ARG A 1 87 ? -23.337 -7.814 46.541 1.00 95.81 87 ARG A CA 1
ATOM 691 C C . ARG A 1 87 ? -23.729 -7.232 45.185 1.00 95.81 87 ARG A C 1
ATOM 693 O O . ARG A 1 87 ? -23.380 -7.848 44.175 1.00 95.81 87 ARG A O 1
ATOM 700 N N . LEU A 1 88 ? -24.523 -6.167 45.154 1.00 94.25 88 LEU A N 1
ATOM 701 C CA . LEU A 1 88 ? -24.872 -5.456 43.928 1.00 94.25 88 LEU A CA 1
ATOM 702 C C . LEU A 1 88 ? -23.697 -4.603 43.462 1.00 94.25 88 LEU A C 1
ATOM 704 O O . LEU A 1 88 ? -23.357 -4.728 42.289 1.00 94.25 88 LEU A O 1
ATOM 708 N N . ASP A 1 89 ? -23.020 -3.905 44.370 1.00 92.25 89 ASP A N 1
ATOM 709 C CA . ASP A 1 89 ? -21.823 -3.106 44.070 1.00 92.25 89 ASP A CA 1
ATOM 710 C C . ASP A 1 89 ? -20.724 -3.997 43.483 1.00 92.25 89 ASP A C 1
ATOM 712 O O . ASP A 1 89 ? -20.354 -3.866 42.321 1.00 92.25 89 ASP A O 1
ATOM 716 N N . ASN A 1 90 ? -20.374 -5.078 44.193 1.00 96.31 90 ASN A N 1
ATOM 717 C CA . ASN A 1 90 ? -19.428 -6.091 43.705 1.00 96.31 90 ASN A CA 1
ATOM 718 C C . ASN A 1 90 ? -19.831 -6.712 42.353 1.00 96.31 90 ASN A C 1
ATOM 720 O O . ASN A 1 90 ? -19.017 -7.335 41.665 1.00 96.31 90 ASN A O 1
ATOM 724 N N . LYS A 1 91 ? -21.122 -6.685 42.009 1.00 95.62 91 LYS A N 1
ATOM 725 C CA . LYS A 1 91 ? -21.602 -7.165 40.714 1.00 95.62 91 LYS A CA 1
ATOM 726 C C . LYS A 1 91 ? -21.467 -6.084 39.640 1.00 95.62 91 LYS A C 1
ATOM 728 O O . LYS A 1 91 ? -21.185 -6.478 38.508 1.00 95.62 91 LYS A O 1
ATOM 733 N N . GLY A 1 92 ? -21.682 -4.815 39.981 1.00 95.69 92 GLY A N 1
ATOM 734 C CA . GLY A 1 92 ? -21.394 -3.648 39.146 1.00 95.69 92 GLY A CA 1
ATOM 735 C C . GLY A 1 92 ? -19.934 -3.651 38.721 1.00 95.69 92 GLY A C 1
ATOM 736 O O . GLY A 1 92 ? -19.671 -3.848 37.537 1.00 95.69 92 GLY A O 1
ATOM 737 N N . ASP A 1 93 ? -19.014 -3.676 39.689 1.00 95.38 93 ASP A N 1
ATOM 738 C CA . ASP A 1 93 ? -17.562 -3.702 39.452 1.00 95.38 93 ASP A CA 1
ATOM 739 C C . ASP A 1 93 ? -17.159 -4.822 38.478 1.00 95.38 93 ASP A C 1
ATOM 741 O O . ASP A 1 93 ? -16.469 -4.629 37.482 1.00 95.38 93 ASP A O 1
ATOM 745 N N . ARG A 1 94 ? -17.681 -6.038 38.693 1.00 97.44 94 ARG A N 1
ATOM 746 C CA . ARG A 1 94 ? -17.391 -7.190 37.817 1.00 97.44 94 ARG A CA 1
ATOM 747 C C . ARG A 1 94 ? -17.942 -7.038 36.404 1.00 97.44 94 ARG A C 1
ATOM 749 O O . ARG A 1 94 ? -17.496 -7.753 35.500 1.00 97.44 94 ARG A O 1
ATOM 756 N N . ILE A 1 95 ? -19.008 -6.268 36.224 1.00 95.06 95 ILE A N 1
ATOM 757 C CA . ILE A 1 95 ? -19.560 -5.988 34.902 1.00 95.06 95 ILE A CA 1
ATOM 758 C C . ILE A 1 95 ? -18.721 -4.912 34.223 1.00 95.06 95 ILE A C 1
ATOM 760 O O . ILE A 1 95 ? -18.379 -5.122 33.059 1.00 95.06 95 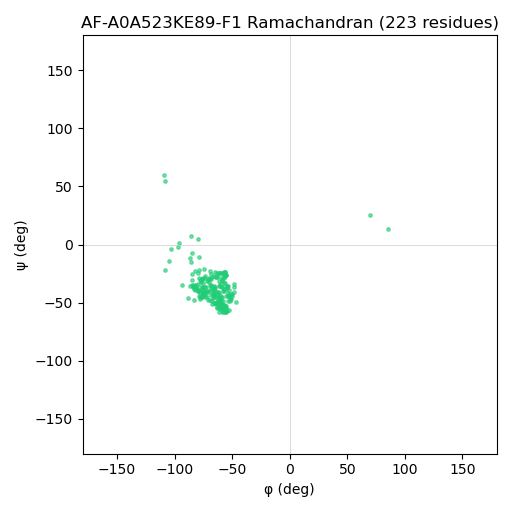ILE A O 1
ATOM 764 N N . GLU A 1 96 ? -18.359 -3.851 34.938 1.00 94.81 96 GLU A N 1
ATOM 765 C CA . GLU A 1 96 ? -17.465 -2.794 34.466 1.00 94.81 96 GLU A CA 1
ATOM 766 C C . GLU A 1 96 ? -16.131 -3.386 33.996 1.00 94.81 96 GLU A C 1
ATOM 768 O O . GLU A 1 96 ? -15.797 -3.285 32.816 1.00 94.81 96 GLU A O 1
ATOM 773 N N . ASP A 1 97 ? -15.472 -4.187 34.840 1.00 96.25 97 ASP A N 1
ATOM 774 C CA . ASP A 1 97 ? -14.249 -4.917 34.491 1.00 96.25 97 ASP A CA 1
ATOM 775 C C . ASP A 1 97 ? -14.404 -5.707 33.187 1.00 96.25 97 ASP A C 1
ATOM 777 O O . ASP A 1 97 ? -13.512 -5.753 32.340 1.00 96.25 97 ASP A O 1
ATOM 781 N N . ARG A 1 98 ? -15.545 -6.380 32.998 1.00 96.19 98 ARG A N 1
ATOM 782 C CA . ARG A 1 98 ? -15.802 -7.174 31.786 1.00 96.19 98 ARG A CA 1
ATOM 783 C C . ARG A 1 98 ? -16.051 -6.316 30.555 1.00 96.19 98 ARG A C 1
ATOM 785 O O . ARG A 1 98 ? -15.793 -6.810 29.455 1.00 96.19 98 ARG A O 1
ATOM 792 N N . LEU A 1 99 ? -16.627 -5.127 30.707 1.00 94.25 99 LEU A N 1
ATOM 793 C CA . LEU A 1 99 ? -16.842 -4.194 29.606 1.00 94.25 99 LEU A CA 1
ATOM 794 C C . LEU A 1 99 ? -15.515 -3.556 29.198 1.00 94.25 99 LEU A C 1
ATOM 796 O O . LEU A 1 99 ? -15.199 -3.627 28.013 1.00 94.25 99 LEU A O 1
ATOM 800 N N . ASN A 1 100 ? -14.700 -3.121 30.159 1.00 91.38 100 ASN A N 1
ATOM 801 C CA . ASN A 1 100 ? -13.365 -2.561 29.923 1.00 91.38 100 ASN A CA 1
ATOM 802 C C . ASN A 1 100 ? -12.460 -3.578 29.221 1.00 91.38 100 ASN A C 1
ATOM 804 O O . ASN A 1 100 ? -12.047 -3.366 28.087 1.00 91.38 100 ASN A O 1
ATOM 808 N N . ASN A 1 101 ? -12.332 -4.789 29.780 1.00 96.00 101 ASN A N 1
ATOM 809 C CA . ASN A 1 101 ? -11.584 -5.883 29.142 1.00 96.00 101 ASN A CA 1
ATOM 810 C C . ASN A 1 101 ? -12.104 -6.247 27.740 1.00 96.00 101 ASN A C 1
ATOM 812 O O . ASN A 1 101 ? -11.418 -6.913 26.959 1.00 96.00 101 ASN A O 1
ATOM 816 N N . LYS A 1 102 ? -13.373 -5.948 27.442 1.00 94.31 102 LYS A N 1
ATOM 817 C CA . LYS A 1 102 ? -13.938 -6.170 26.114 1.00 94.31 102 LYS A CA 1
ATOM 818 C C . LYS A 1 102 ? -13.591 -5.021 25.165 1.00 94.31 102 LYS A C 1
ATOM 820 O O . LYS A 1 102 ? -13.339 -5.346 24.007 1.00 94.31 102 LYS A O 1
ATOM 825 N N . GLY A 1 103 ? -13.602 -3.773 25.636 1.00 93.44 103 GLY A N 1
ATOM 826 C CA . GLY A 1 103 ? -13.106 -2.594 24.919 1.00 93.44 103 GLY A CA 1
ATOM 827 C C . GLY A 1 103 ? -11.656 -2.799 24.50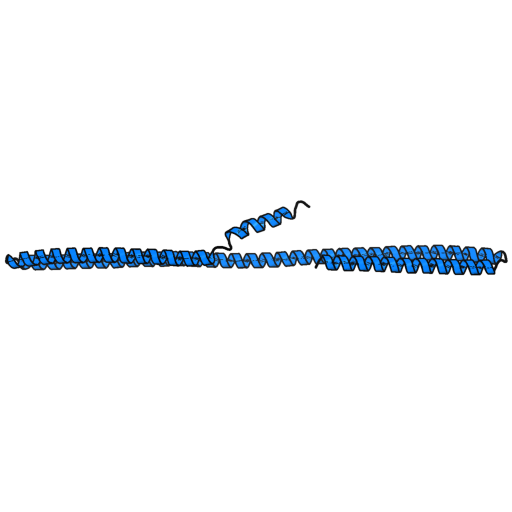3 1.00 93.44 103 GLY A C 1
ATOM 828 O O . GLY A 1 103 ? -11.401 -2.967 23.315 1.00 93.44 103 GLY A O 1
ATOM 829 N N . ASP A 1 104 ? -10.774 -3.067 25.472 1.00 93.00 104 ASP A N 1
ATOM 830 C CA . ASP A 1 104 ? -9.341 -3.297 25.234 1.00 93.00 104 ASP A CA 1
ATOM 831 C C . ASP A 1 104 ? -9.086 -4.337 24.133 1.00 93.00 104 ASP A C 1
ATOM 833 O O . ASP A 1 104 ? -8.267 -4.155 23.242 1.00 93.00 104 ASP A O 1
ATOM 837 N N . ARG A 1 105 ? -9.825 -5.458 24.147 1.00 94.50 105 ARG A N 1
ATOM 838 C CA . ARG A 1 105 ? -9.687 -6.530 23.140 1.00 94.50 105 ARG A CA 1
ATOM 839 C C . ARG A 1 105 ? -10.131 -6.120 21.740 1.00 94.50 105 ARG A C 1
ATOM 841 O O . ARG A 1 105 ? -9.735 -6.773 20.766 1.00 94.50 105 ARG A O 1
ATOM 848 N N . ILE A 1 106 ? -11.065 -5.183 21.644 1.00 90.06 106 ILE A N 1
ATOM 849 C CA . ILE A 1 106 ? -11.537 -4.646 20.373 1.00 90.06 106 ILE A CA 1
ATOM 850 C C . ILE A 1 106 ? -10.492 -3.678 19.831 1.00 90.06 106 ILE A C 1
ATOM 852 O O . ILE A 1 106 ? -10.119 -3.848 18.669 1.00 90.06 106 ILE A O 1
ATOM 856 N N . ASP A 1 107 ? -9.959 -2.795 20.667 1.00 89.44 107 ASP A N 1
ATOM 857 C CA . ASP A 1 107 ? -8.922 -1.825 20.295 1.00 89.44 107 ASP A CA 1
ATOM 858 C C . ASP A 1 107 ? -7.669 -2.537 19.800 1.00 89.44 107 ASP A C 1
ATOM 860 O O . ASP A 1 107 ? -7.271 -2.385 18.647 1.00 89.44 107 ASP A O 1
ATOM 864 N N . ASP A 1 108 ? -7.186 -3.501 20.582 1.00 92.06 108 ASP A N 1
ATOM 865 C CA . ASP A 1 108 ? -6.124 -4.444 20.228 1.00 92.06 108 ASP A CA 1
ATOM 866 C C . ASP A 1 108 ? -6.320 -5.109 18.851 1.00 92.06 108 ASP A C 1
ATOM 868 O O . ASP A 1 108 ? -5.380 -5.543 18.176 1.00 92.06 108 ASP A O 1
ATOM 872 N N . ARG A 1 109 ? -7.573 -5.366 18.462 1.00 89.81 109 ARG A N 1
ATOM 873 C CA . ARG A 1 109 ? -7.893 -6.008 17.181 1.00 89.81 109 ARG A CA 1
ATOM 874 C C . ARG A 1 109 ? -7.915 -4.988 16.046 1.00 89.81 109 ARG A C 1
ATOM 876 O O . ARG A 1 109 ? -7.580 -5.373 14.920 1.00 89.81 109 ARG A O 1
ATOM 883 N N . LEU A 1 110 ? -8.363 -3.765 16.316 1.00 87.69 110 LEU A N 1
ATOM 884 C CA . LEU A 1 110 ? -8.376 -2.662 15.362 1.00 87.69 110 LEU A CA 1
ATOM 885 C C . LEU A 1 110 ? -6.948 -2.202 15.063 1.00 87.69 110 LEU A C 1
ATOM 887 O O . LEU A 1 110 ? -6.576 -2.221 13.893 1.00 87.69 110 LEU A O 1
ATOM 891 N N . GLU A 1 111 ? -6.116 -1.999 16.084 1.00 88.06 111 GLU A N 1
ATOM 892 C CA . GLU A 1 111 ? -4.700 -1.633 15.941 1.00 88.06 111 GLU A CA 1
ATOM 893 C C . GLU A 1 111 ? -3.940 -2.668 15.095 1.00 88.06 111 GLU A C 1
ATOM 895 O O . GLU A 1 111 ? -3.422 -2.363 14.022 1.00 88.06 111 GLU A O 1
ATOM 900 N N . ARG A 1 112 ? -4.009 -3.962 15.451 1.00 89.69 112 ARG A N 1
ATOM 901 C CA . ARG A 1 112 ? -3.386 -5.035 14.641 1.00 89.69 112 ARG A CA 1
ATOM 902 C C . ARG A 1 112 ? -3.918 -5.108 13.210 1.00 89.69 112 ARG A C 1
ATOM 904 O O . ARG A 1 112 ? -3.305 -5.731 12.339 1.00 89.69 112 ARG A O 1
ATOM 911 N N . ARG A 1 113 ? -5.137 -4.628 12.956 1.00 86.25 113 ARG A N 1
ATOM 912 C CA . ARG A 1 113 ? -5.694 -4.575 11.602 1.00 86.25 113 ARG A CA 1
ATOM 913 C C . ARG A 1 113 ? -5.124 -3.381 10.839 1.00 86.25 113 ARG A C 1
ATOM 915 O O . ARG A 1 113 ? -4.838 -3.555 9.655 1.00 86.25 113 ARG A O 1
ATOM 922 N N . GLU A 1 114 ? -4.961 -2.238 11.488 1.00 84.44 114 GLU A N 1
ATOM 923 C CA . GLU A 1 114 ? -4.329 -1.037 10.937 1.00 84.44 114 GLU A CA 1
ATOM 924 C C . GLU A 1 114 ? -2.863 -1.292 10.591 1.00 84.44 114 GLU A C 1
ATOM 926 O O . GLU A 1 114 ? -2.496 -1.128 9.430 1.00 84.44 114 GLU A O 1
ATOM 931 N N . GLU A 1 115 ? -2.083 -1.873 11.506 1.00 87.62 115 GLU A N 1
ATOM 932 C CA . GLU A 1 115 ? -0.688 -2.270 11.255 1.00 87.62 115 GLU A CA 1
ATOM 933 C C . GLU A 1 115 ? -0.554 -3.176 10.020 1.00 87.62 115 GLU A C 1
ATOM 935 O O . GLU A 1 115 ? 0.318 -2.994 9.168 1.00 87.62 115 GLU A O 1
ATOM 940 N N . ARG A 1 116 ? -1.454 -4.163 9.873 1.00 85.19 116 ARG A N 1
ATOM 941 C CA . ARG A 1 116 ? -1.470 -5.018 8.676 1.00 85.19 116 ARG A CA 1
ATOM 942 C C . ARG A 1 116 ? -1.776 -4.215 7.418 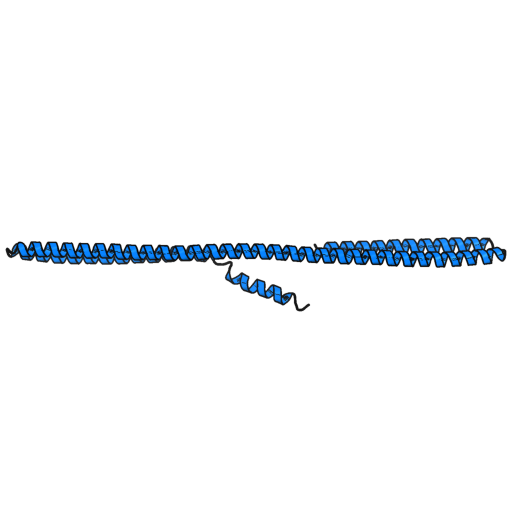1.00 85.19 116 ARG A C 1
ATOM 944 O O . ARG A 1 116 ? -1.189 -4.496 6.376 1.00 85.19 116 ARG A O 1
ATOM 951 N N . HIS A 1 117 ? -2.712 -3.272 7.483 1.00 83.00 117 HIS A N 1
ATOM 952 C CA . HIS A 1 117 ? -3.051 -2.435 6.336 1.00 83.00 117 HIS A CA 1
ATOM 953 C C . HIS A 1 117 ? -1.877 -1.550 5.917 1.00 83.00 117 HIS A C 1
ATOM 955 O O . HIS A 1 117 ? -1.589 -1.496 4.721 1.00 83.00 117 HIS A O 1
ATOM 961 N N . GLU A 1 118 ? -1.173 -0.938 6.867 1.00 85.62 118 GLU A N 1
ATOM 962 C CA . GLU A 1 118 ? 0.040 -0.163 6.596 1.00 85.62 118 GLU A CA 1
ATOM 963 C C . GLU A 1 118 ? 1.142 -1.030 5.987 1.00 85.62 118 GLU A C 1
ATOM 965 O O . GLU A 1 118 ? 1.714 -0.677 4.955 1.00 85.62 118 GLU A O 1
ATOM 970 N N . HIS A 1 119 ? 1.390 -2.214 6.555 1.00 86.88 119 HIS A N 1
ATOM 971 C CA . HIS A 1 119 ? 2.382 -3.141 6.017 1.00 86.88 119 HIS A CA 1
ATOM 972 C C . HIS A 1 119 ? 2.073 -3.540 4.567 1.00 86.88 119 HIS A C 1
ATOM 974 O O . HIS A 1 119 ? 2.954 -3.496 3.708 1.00 86.88 119 HIS A O 1
ATOM 980 N N . PHE A 1 120 ? 0.814 -3.873 4.262 1.00 81.75 120 PHE A N 1
ATOM 981 C CA . PHE A 1 120 ? 0.410 -4.160 2.886 1.00 81.75 120 PHE A CA 1
ATOM 982 C C . PHE A 1 120 ? 0.529 -2.932 1.976 1.00 81.75 120 PHE A C 1
ATOM 984 O O . PHE A 1 120 ? 0.944 -3.086 0.832 1.00 81.75 120 PHE A O 1
ATOM 991 N N . ALA A 1 121 ? 0.185 -1.730 2.447 1.00 84.44 121 ALA A N 1
ATOM 992 C CA . ALA A 1 121 ? 0.326 -0.504 1.660 1.00 84.44 121 ALA A CA 1
ATOM 993 C C . ALA A 1 121 ? 1.791 -0.249 1.266 1.00 84.44 121 ALA A C 1
ATOM 995 O O . ALA A 1 121 ? 2.065 0.011 0.094 1.00 84.44 121 ALA A O 1
ATOM 996 N N . ASN A 1 122 ? 2.722 -0.432 2.205 1.00 86.88 122 ASN A N 1
ATOM 997 C CA . ASN A 1 122 ? 4.157 -0.310 1.950 1.00 86.88 122 ASN A CA 1
ATOM 998 C C . ASN A 1 122 ? 4.641 -1.345 0.922 1.00 86.88 122 ASN A C 1
ATOM 1000 O O . ASN A 1 122 ? 5.270 -0.970 -0.066 1.00 86.88 122 ASN A O 1
ATOM 1004 N N . LEU A 1 123 ? 4.262 -2.621 1.080 1.00 85.38 123 LEU A N 1
ATOM 1005 C CA . LEU A 1 123 ? 4.575 -3.673 0.101 1.00 85.38 123 LEU A CA 1
ATOM 1006 C C . LEU A 1 123 ? 4.043 -3.341 -1.302 1.00 85.38 123 LEU A C 1
ATOM 1008 O O . LEU A 1 123 ? 4.721 -3.577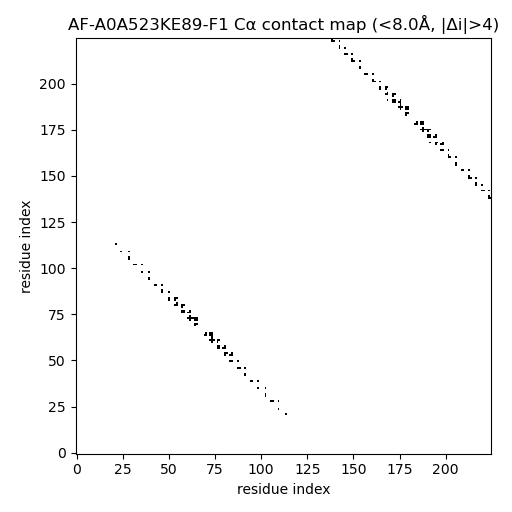 -2.300 1.00 85.38 123 LEU A O 1
ATOM 1012 N N . PHE A 1 124 ? 2.836 -2.775 -1.395 1.00 82.81 124 PHE A N 1
ATOM 1013 C CA . PHE A 1 124 ? 2.265 -2.359 -2.675 1.00 82.81 124 PHE A CA 1
ATOM 1014 C C . PHE A 1 124 ? 3.038 -1.210 -3.321 1.00 82.81 124 PHE A C 1
ATOM 1016 O O . PHE A 1 124 ? 3.166 -1.174 -4.547 1.00 82.81 124 PHE A O 1
ATOM 1023 N N . ASP A 1 125 ? 3.518 -0.248 -2.541 1.00 86.25 125 ASP A N 1
ATOM 1024 C CA . ASP A 1 125 ? 4.300 0.858 -3.085 1.00 86.25 125 ASP A CA 1
ATOM 1025 C C . ASP A 1 125 ? 5.704 0.414 -3.506 1.00 86.25 125 ASP A C 1
ATOM 1027 O O . ASP A 1 125 ? 6.164 0.830 -4.573 1.00 86.25 125 ASP A O 1
ATOM 1031 N N . GLU A 1 126 ? 6.327 -0.505 -2.766 1.00 88.12 126 GLU A N 1
ATOM 1032 C CA . GLU A 1 126 ? 7.561 -1.187 -3.173 1.00 88.12 126 GLU A CA 1
ATOM 1033 C C . GLU A 1 126 ? 7.367 -1.970 -4.480 1.00 88.12 126 GLU A C 1
ATOM 1035 O O . GLU A 1 126 ? 8.140 -1.806 -5.426 1.00 88.12 126 GLU A O 1
ATOM 1040 N N . GLU A 1 127 ? 6.294 -2.759 -4.598 1.00 86.88 127 GLU A N 1
ATOM 1041 C CA . GLU A 1 127 ? 5.990 -3.513 -5.820 1.00 86.88 127 GLU A CA 1
ATOM 1042 C C . GLU A 1 127 ? 5.749 -2.578 -7.016 1.00 86.88 127 GLU A C 1
ATOM 1044 O O . GLU A 1 127 ? 6.255 -2.821 -8.117 1.00 86.88 127 GLU A O 1
ATOM 1049 N N . LYS A 1 128 ? 5.026 -1.464 -6.819 1.00 86.00 128 LYS A N 1
ATOM 1050 C CA . LYS A 1 128 ? 4.843 -0.443 -7.866 1.00 86.00 128 LYS A CA 1
ATOM 1051 C C . LYS A 1 128 ? 6.170 0.168 -8.301 1.00 86.00 128 LYS A C 1
ATOM 1053 O O . LYS A 1 128 ? 6.336 0.428 -9.495 1.00 86.00 128 LYS A O 1
ATOM 1058 N N . GLN A 1 129 ? 7.079 0.448 -7.368 1.00 91.38 129 GLN A N 1
ATOM 1059 C CA . GLN A 1 129 ? 8.402 0.992 -7.681 1.00 91.38 129 GLN A CA 1
ATOM 1060 C C . GLN A 1 129 ? 9.231 -0.025 -8.466 1.00 91.38 129 GLN A C 1
ATOM 1062 O O . GLN A 1 129 ? 9.655 0.286 -9.578 1.00 91.38 129 GLN A O 1
ATOM 1067 N N . ALA A 1 130 ? 9.323 -1.266 -7.986 1.00 88.94 130 ALA A N 1
ATOM 1068 C CA . ALA A 1 130 ? 10.020 -2.347 -8.680 1.00 88.94 130 ALA A CA 1
ATOM 1069 C C . ALA A 1 130 ? 9.449 -2.596 -10.089 1.00 88.94 130 ALA A C 1
ATOM 1071 O O . ALA A 1 130 ? 10.184 -2.800 -11.057 1.00 88.94 130 ALA A O 1
ATOM 1072 N N . PHE A 1 131 ? 8.123 -2.534 -10.247 1.00 87.44 131 PHE A N 1
ATOM 1073 C CA . PHE A 1 131 ? 7.482 -2.658 -11.554 1.00 87.44 131 PHE A CA 1
ATOM 1074 C C . PHE A 1 131 ? 7.824 -1.488 -12.487 1.00 87.44 131 PHE A C 1
ATOM 1076 O O . PHE A 1 131 ? 8.051 -1.704 -13.681 1.00 87.44 131 PHE A O 1
ATOM 1083 N N . ARG A 1 132 ? 7.869 -0.251 -11.970 1.00 88.62 132 ARG A N 1
ATOM 1084 C CA . ARG A 1 132 ? 8.287 0.936 -12.735 1.00 88.62 132 ARG A CA 1
ATOM 1085 C C . ARG A 1 132 ? 9.744 0.832 -13.173 1.00 88.62 132 ARG A C 1
ATOM 1087 O O . ARG A 1 132 ? 10.013 1.071 -14.345 1.00 88.62 132 ARG A O 1
ATOM 1094 N N . GLU A 1 133 ? 10.640 0.422 -12.283 1.00 90.44 133 GLU A N 1
ATOM 1095 C CA . GLU A 1 133 ? 12.059 0.210 -12.588 1.00 90.44 133 GLU A CA 1
ATOM 1096 C C . GLU A 1 133 ? 12.240 -0.851 -13.670 1.00 90.44 133 GLU A C 1
ATOM 1098 O O . GLU A 1 133 ? 12.846 -0.585 -14.703 1.00 90.44 133 GLU A O 1
ATOM 1103 N N . LYS A 1 134 ? 11.608 -2.017 -13.512 1.00 89.19 134 LYS A N 1
ATOM 1104 C CA . LYS A 1 134 ? 11.687 -3.100 -14.500 1.00 89.19 134 LYS A CA 1
ATOM 1105 C C . LYS A 1 134 ? 11.118 -2.699 -15.863 1.00 89.19 134 LYS A C 1
ATOM 1107 O O . LYS A 1 134 ? 11.606 -3.124 -16.910 1.00 89.19 134 LYS A O 1
ATOM 1112 N N . ARG A 1 135 ? 10.060 -1.882 -15.872 1.00 87.38 135 ARG A N 1
ATOM 1113 C CA . ARG A 1 135 ? 9.500 -1.294 -17.099 1.00 87.38 135 ARG A CA 1
ATOM 1114 C C . ARG A 1 135 ? 10.466 -0.311 -17.752 1.00 87.38 135 ARG A C 1
ATOM 1116 O O . ARG A 1 135 ? 10.571 -0.338 -18.977 1.00 87.38 135 ARG A O 1
ATOM 1123 N N . GLN A 1 136 ? 11.127 0.529 -16.960 1.00 88.50 136 GLN A N 1
ATOM 1124 C CA . GLN A 1 136 ? 12.115 1.490 -17.441 1.00 88.50 136 GLN A CA 1
ATOM 1125 C C . GLN A 1 136 ? 13.321 0.763 -18.038 1.00 88.50 136 GLN A C 1
ATOM 1127 O O . GLN A 1 136 ? 13.636 0.975 -19.203 1.00 88.50 136 GLN A O 1
ATOM 1132 N N . GLU A 1 137 ? 13.887 -0.196 -17.306 1.00 89.12 137 GLU A N 1
ATOM 1133 C CA . GLU A 1 137 ? 15.002 -1.032 -17.756 1.00 89.12 137 GLU A CA 1
ATOM 1134 C C . GLU A 1 137 ? 14.673 -1.752 -19.073 1.00 89.12 137 GLU A C 1
ATOM 1136 O O . GLU A 1 137 ? 15.474 -1.786 -20.006 1.00 89.12 137 GLU A O 1
ATOM 1141 N N . HIS A 1 138 ? 13.467 -2.315 -19.200 1.00 87.75 138 HIS A N 1
ATOM 1142 C CA . HIS A 1 138 ? 13.050 -2.945 -20.450 1.00 87.75 138 HIS A CA 1
ATOM 1143 C C . HIS A 1 138 ? 12.927 -1.940 -21.609 1.00 87.75 138 HIS A C 1
ATOM 1145 O O . HIS A 1 138 ? 13.242 -2.282 -22.750 1.00 87.75 138 HIS A O 1
ATOM 1151 N N . SER A 1 139 ? 12.465 -0.716 -21.332 1.00 86.38 139 SER A N 1
ATOM 1152 C CA . SER A 1 139 ? 12.361 0.364 -22.322 1.00 86.38 139 SER A CA 1
ATOM 1153 C C . SER A 1 139 ? 13.736 0.823 -22.807 1.00 86.38 139 SER A C 1
ATOM 1155 O O . SER A 1 139 ? 13.930 0.984 -24.016 1.00 86.38 139 SER A O 1
ATOM 1157 N N . ASP A 1 140 ? 14.685 0.959 -21.879 1.00 87.19 140 ASP A N 1
ATOM 1158 C CA . ASP A 1 140 ? 16.064 1.372 -22.144 1.00 87.19 140 ASP A CA 1
ATOM 1159 C C . ASP A 1 140 ? 16.794 0.293 -22.955 1.00 87.19 140 ASP A C 1
ATOM 1161 O O . ASP A 1 140 ? 17.282 0.566 -24.048 1.00 87.19 140 ASP A O 1
ATOM 1165 N N . ASN A 1 141 ? 16.703 -0.978 -22.546 1.00 87.19 141 ASN A N 1
ATOM 1166 C CA . ASN A 1 141 ? 17.242 -2.108 -23.313 1.00 87.19 141 ASN A CA 1
ATOM 1167 C C . ASN A 1 141 ? 16.671 -2.186 -24.746 1.00 87.19 141 ASN A C 1
ATOM 1169 O O . ASN A 1 141 ? 17.372 -2.533 -25.702 1.00 87.19 141 ASN A O 1
ATOM 1173 N N . LEU A 1 142 ? 15.380 -1.878 -24.922 1.00 86.31 142 LEU A N 1
ATOM 1174 C CA . LEU A 1 142 ? 14.751 -1.803 -26.244 1.00 86.31 142 LEU A CA 1
ATOM 1175 C C . LEU A 1 142 ? 15.245 -0.605 -27.062 1.00 86.31 142 LEU A C 1
ATOM 1177 O O . LEU A 1 142 ? 15.305 -0.710 -28.290 1.00 86.31 142 LEU A O 1
ATOM 1181 N N . ALA A 1 143 ? 15.535 0.528 -26.424 1.00 86.00 143 ALA A N 1
ATOM 1182 C CA . ALA A 1 143 ? 16.096 1.698 -27.088 1.00 86.00 143 ALA A CA 1
ATOM 1183 C C . ALA A 1 143 ? 17.521 1.394 -27.572 1.00 86.00 143 ALA A C 1
ATOM 1185 O O . ALA A 1 143 ? 17.769 1.487 -28.776 1.00 86.00 143 ALA A O 1
ATOM 1186 N N . ASP A 1 144 ? 18.373 0.882 -26.685 1.00 88.00 144 ASP A N 1
ATOM 1187 C CA . ASP A 1 144 ? 19.763 0.518 -26.974 1.00 88.00 144 ASP A CA 1
ATOM 1188 C C . ASP A 1 144 ? 19.849 -0.548 -28.070 1.00 88.00 144 ASP A C 1
ATOM 1190 O O . ASP A 1 144 ? 20.617 -0.436 -29.028 1.00 88.00 144 ASP A O 1
ATOM 1194 N N . GLY A 1 145 ? 19.015 -1.591 -27.997 1.00 88.69 145 GLY A N 1
ATOM 1195 C CA . GLY A 1 145 ? 18.971 -2.628 -29.030 1.00 88.69 145 GLY A CA 1
ATOM 1196 C C . GLY A 1 145 ? 18.565 -2.089 -30.409 1.00 88.69 145 GLY A C 1
ATOM 1197 O O . GLY A 1 145 ? 19.013 -2.597 -31.442 1.00 88.69 145 GLY A O 1
ATOM 1198 N N . ARG A 1 146 ? 17.723 -1.048 -30.454 1.00 87.88 146 ARG A N 1
ATOM 1199 C CA . ARG A 1 146 ? 17.287 -0.415 -31.709 1.00 87.88 146 ARG A CA 1
ATOM 1200 C C . ARG A 1 146 ? 18.326 0.555 -32.251 1.00 87.88 146 ARG A C 1
ATOM 1202 O O . ARG A 1 146 ? 18.484 0.585 -33.468 1.00 87.88 146 ARG A O 1
ATOM 1209 N N . GLU A 1 147 ? 19.006 1.302 -31.391 1.00 87.94 147 GLU A N 1
ATOM 1210 C CA . GLU A 1 147 ? 20.123 2.179 -31.758 1.00 87.94 147 GLU A CA 1
ATOM 1211 C C . GLU A 1 147 ? 21.259 1.363 -32.376 1.00 87.94 147 GLU A C 1
ATOM 1213 O O . GLU A 1 147 ? 21.542 1.521 -33.563 1.00 87.94 147 GLU A O 1
ATOM 1218 N N . ASN A 1 148 ? 21.726 0.330 -31.669 1.00 89.69 148 ASN A N 1
ATOM 1219 C CA . ASN A 1 148 ? 22.728 -0.607 -32.179 1.00 89.69 148 ASN A CA 1
ATOM 1220 C C . ASN A 1 148 ? 22.339 -1.213 -33.539 1.00 89.69 148 ASN A C 1
ATOM 1222 O O . ASN A 1 148 ? 23.179 -1.418 -34.415 1.00 89.69 148 ASN A O 1
ATOM 1226 N N . HIS A 1 149 ? 21.060 -1.538 -33.749 1.00 91.56 149 HIS A N 1
ATOM 1227 C CA . HIS A 1 149 ? 20.603 -2.060 -35.038 1.00 91.56 149 HIS A CA 1
ATOM 1228 C C . HIS A 1 149 ? 20.666 -1.015 -36.164 1.00 91.56 149 HIS A C 1
ATOM 1230 O O . HIS A 1 149 ? 20.923 -1.379 -37.316 1.00 91.56 149 HIS A O 1
ATOM 1236 N N . LEU A 1 150 ? 20.382 0.254 -35.864 1.00 90.75 150 LEU A N 1
ATOM 1237 C CA . LEU A 1 150 ? 20.433 1.341 -36.840 1.00 90.75 150 LEU A CA 1
ATOM 1238 C C . LEU A 1 150 ? 21.878 1.676 -37.216 1.00 90.75 150 LEU A C 1
ATOM 1240 O O . LEU A 1 150 ? 22.134 1.799 -38.413 1.00 90.75 150 LEU A O 1
ATOM 1244 N N . ASP A 1 151 ? 22.799 1.682 -36.256 1.00 89.06 151 ASP A N 1
ATOM 1245 C CA . ASP A 1 151 ? 24.230 1.922 -36.495 1.00 89.06 151 ASP A CA 1
ATOM 1246 C C . ASP A 1 151 ? 24.831 0.819 -37.365 1.00 89.06 151 ASP A C 1
ATOM 1248 O O . ASP A 1 151 ? 25.339 1.067 -38.457 1.00 89.06 151 ASP A O 1
ATOM 1252 N N . ASN A 1 152 ? 24.618 -0.445 -36.980 1.00 93.69 152 ASN A N 1
ATOM 1253 C CA . ASN A 1 152 ? 25.045 -1.599 -37.778 1.00 93.69 152 ASN A CA 1
ATOM 1254 C C . ASN A 1 152 ? 24.461 -1.591 -39.201 1.00 93.69 152 ASN A C 1
ATOM 1256 O O . ASN A 1 152 ? 25.030 -2.165 -40.139 1.00 93.69 152 ASN A O 1
ATOM 1260 N N . LYS A 1 153 ? 23.275 -0.999 -39.372 1.00 93.25 153 LYS A N 1
ATOM 1261 C CA . LYS A 1 153 ? 22.650 -0.835 -40.682 1.00 93.25 153 LYS A CA 1
ATOM 1262 C C . LYS A 1 153 ? 23.285 0.312 -41.470 1.00 93.25 153 LYS A C 1
ATOM 1264 O O . LYS A 1 153 ? 23.434 0.126 -42.678 1.00 93.25 153 LYS A O 1
ATOM 1269 N N . GLY A 1 154 ? 23.630 1.426 -40.824 1.00 93.44 154 GLY A N 1
ATOM 1270 C CA . GLY A 1 154 ? 24.387 2.542 -41.403 1.00 93.44 154 GLY A CA 1
ATOM 1271 C C . GLY A 1 154 ? 25.722 2.056 -41.953 1.00 93.44 154 GLY A C 1
ATOM 1272 O O . GLY A 1 154 ? 25.898 2.031 -43.168 1.00 93.44 154 GLY A O 1
ATOM 1273 N N . ASP A 1 155 ? 26.545 1.446 -41.099 1.00 93.44 155 ASP A N 1
ATOM 1274 C CA . ASP A 1 155 ? 27.838 0.853 -41.463 1.00 93.44 155 ASP A CA 1
ATOM 1275 C C . ASP A 1 155 ? 27.757 -0.089 -42.669 1.00 93.44 155 ASP A C 1
ATOM 1277 O O . ASP A 1 155 ? 28.615 -0.120 -43.554 1.00 93.44 155 ASP A O 1
ATOM 1281 N N . ARG A 1 156 ? 26.720 -0.934 -42.707 1.00 95.38 156 ARG A N 1
ATOM 1282 C CA . ARG A 1 156 ? 26.524 -1.876 -43.814 1.00 95.38 156 ARG A CA 1
ATOM 1283 C C . ARG A 1 156 ? 26.176 -1.154 -45.114 1.00 95.38 156 ARG A C 1
ATOM 1285 O O . ARG A 1 156 ? 26.493 -1.670 -46.188 1.00 95.38 156 ARG A O 1
ATOM 1292 N N . ILE A 1 157 ? 25.439 -0.051 -45.036 1.00 93.44 157 ILE A N 1
ATOM 1293 C CA . ILE A 1 157 ? 25.088 0.755 -46.202 1.00 93.44 157 ILE A CA 1
ATOM 1294 C C . ILE A 1 157 ? 26.320 1.499 -46.701 1.00 93.44 157 ILE A C 1
ATOM 1296 O O . ILE A 1 157 ? 26.567 1.414 -47.902 1.00 93.44 157 ILE A O 1
ATOM 1300 N N . ASP A 1 158 ? 27.104 2.101 -45.810 1.00 93.06 158 ASP A N 1
ATOM 1301 C CA . ASP A 1 158 ? 28.333 2.824 -46.155 1.00 93.06 158 ASP A CA 1
ATOM 1302 C C . ASP A 1 158 ? 29.303 1.907 -46.890 1.00 93.06 158 ASP A C 1
ATOM 1304 O O . ASP A 1 158 ? 29.548 2.107 -48.076 1.00 93.06 158 ASP A O 1
ATOM 1308 N N . ARG A 1 159 ? 29.636 0.745 -46.307 1.00 94.12 159 ARG A N 1
ATOM 1309 C CA . ARG A 1 159 ? 30.479 -0.257 -46.987 1.00 94.12 159 ARG A CA 1
ATOM 1310 C C . ARG A 1 159 ? 29.952 -0.644 -48.369 1.00 94.12 159 ARG A C 1
ATOM 1312 O O . ARG A 1 159 ? 30.727 -0.967 -49.261 1.00 94.12 159 ARG A O 1
ATOM 1319 N N . ARG A 1 160 ? 28.631 -0.706 -48.574 1.00 94.94 160 ARG A N 1
ATOM 1320 C CA . ARG A 1 160 ? 28.045 -1.044 -49.887 1.00 94.94 160 ARG A CA 1
ATOM 1321 C C . ARG A 1 160 ? 28.109 0.113 -50.878 1.00 94.94 160 ARG A C 1
ATOM 1323 O O . ARG A 1 160 ? 28.091 -0.160 -52.079 1.00 94.94 160 ARG A O 1
ATOM 1330 N N . LEU A 1 161 ? 28.072 1.352 -50.400 1.00 93.69 161 LEU A N 1
ATOM 1331 C CA . LEU A 1 161 ? 28.204 2.544 -51.223 1.00 93.69 161 LEU A CA 1
ATOM 1332 C C . LEU A 1 161 ? 29.662 2.746 -51.624 1.00 93.69 161 LEU A C 1
ATOM 1334 O O . LEU A 1 161 ? 29.876 2.878 -52.823 1.00 93.69 161 LEU A O 1
ATOM 1338 N N . ASP A 1 162 ? 30.610 2.589 -50.701 1.00 91.25 162 ASP A N 1
ATOM 1339 C CA . ASP A 1 162 ? 32.055 2.673 -50.966 1.00 91.25 162 ASP A CA 1
ATOM 1340 C C . ASP A 1 162 ? 32.466 1.644 -52.024 1.00 91.25 162 ASP A C 1
ATOM 1342 O O . ASP A 1 162 ? 32.854 1.989 -53.133 1.00 91.25 162 ASP A O 1
ATOM 1346 N N . ASN A 1 163 ? 32.157 0.360 -51.784 1.00 95.06 163 ASN A N 1
ATOM 1347 C CA . ASN A 1 163 ? 32.406 -0.716 -52.754 1.00 95.06 163 ASN A CA 1
ATOM 1348 C C . ASN A 1 163 ? 31.740 -0.477 -54.122 1.00 95.06 163 ASN A C 1
ATOM 1350 O O . ASN A 1 163 ? 32.083 -1.120 -55.119 1.00 95.06 163 ASN A O 1
ATOM 1354 N N . LYS A 1 164 ? 30.682 0.337 -54.172 1.00 94.38 164 LYS A N 1
ATOM 1355 C CA . LYS A 1 164 ? 30.018 0.698 -55.424 1.00 94.38 164 LYS A CA 1
ATOM 1356 C C . LYS A 1 164 ? 30.685 1.910 -56.078 1.00 94.38 164 LYS A C 1
ATOM 1358 O O . LYS A 1 164 ? 30.700 1.918 -57.310 1.00 94.38 164 LYS A O 1
ATOM 1363 N N . GLY A 1 165 ? 31.170 2.868 -55.290 1.00 93.81 165 GLY A N 1
ATOM 1364 C CA . GLY A 1 165 ? 32.014 3.990 -55.700 1.00 93.81 165 GLY A CA 1
ATOM 1365 C C . GLY A 1 165 ? 33.260 3.473 -56.400 1.00 93.81 165 GLY A C 1
ATOM 1366 O O . GLY A 1 165 ? 33.354 3.648 -57.613 1.00 93.81 165 GLY A O 1
ATOM 1367 N N . ASP A 1 166 ? 34.050 2.642 -55.714 1.00 93.19 166 ASP A N 1
ATOM 1368 C CA . ASP A 1 166 ? 35.280 2.028 -56.242 1.00 93.19 166 ASP A CA 1
ATOM 1369 C C . ASP A 1 166 ? 35.045 1.342 -57.601 1.00 93.19 166 ASP A C 1
ATOM 1371 O O . ASP A 1 166 ? 35.745 1.551 -58.586 1.00 93.19 166 ASP A O 1
ATOM 1375 N N . ARG A 1 167 ? 33.973 0.543 -57.720 1.00 94.38 167 ARG A N 1
ATOM 1376 C CA . ARG A 1 167 ? 33.630 -0.164 -58.976 1.00 94.38 167 ARG A CA 1
ATOM 1377 C C . ARG A 1 167 ? 33.170 0.758 -60.104 1.00 94.38 167 ARG A C 1
ATOM 1379 O O . ARG A 1 167 ? 33.060 0.328 -61.261 1.00 94.38 167 ARG A O 1
ATOM 1386 N N . ILE A 1 168 ? 32.684 1.946 -59.771 1.00 92.31 168 ILE A N 1
ATOM 1387 C CA . ILE A 1 168 ? 32.284 2.954 -60.748 1.00 92.31 168 ILE A CA 1
ATOM 1388 C C . ILE A 1 168 ? 33.520 3.725 -61.195 1.00 92.31 168 ILE A C 1
ATOM 1390 O O . ILE A 1 168 ? 33.698 3.829 -62.407 1.00 92.31 168 ILE A O 1
ATOM 1394 N N . GLU A 1 169 ? 34.353 4.169 -60.258 1.00 92.38 169 GLU A N 1
ATOM 1395 C CA . GLU A 1 169 ? 35.652 4.807 -60.497 1.00 92.38 169 GLU A CA 1
ATOM 1396 C C . GLU A 1 169 ? 36.521 3.935 -61.409 1.00 92.38 169 GLU A C 1
ATOM 1398 O O . GLU A 1 169 ? 36.747 4.309 -62.558 1.00 92.38 169 GLU A O 1
ATOM 1403 N N . ASP A 1 170 ? 36.760 2.674 -61.027 1.00 94.75 170 ASP A N 1
ATOM 1404 C CA . ASP A 1 170 ? 37.482 1.669 -61.824 1.00 94.75 170 ASP A CA 1
ATOM 1405 C C . ASP A 1 170 ? 37.002 1.570 -63.282 1.00 94.75 170 ASP A C 1
ATOM 1407 O O . ASP A 1 170 ? 37.764 1.271 -64.204 1.00 94.75 170 ASP A O 1
ATOM 1411 N N . ARG A 1 171 ? 35.691 1.717 -63.514 1.00 94.38 171 ARG A N 1
ATOM 1412 C CA . ARG A 1 171 ? 35.116 1.635 -64.865 1.00 94.38 171 ARG A CA 1
ATOM 1413 C C . ARG A 1 171 ? 35.264 2.933 -65.634 1.00 94.38 171 ARG A C 1
ATOM 1415 O O . ARG A 1 171 ? 35.371 2.870 -66.860 1.00 94.38 171 ARG A O 1
ATOM 1422 N N . PHE A 1 172 ? 35.182 4.075 -64.961 1.00 93.75 172 PHE A N 1
ATOM 1423 C CA . PHE A 1 172 ? 35.403 5.367 -65.591 1.00 93.75 172 PHE A CA 1
ATOM 1424 C C . PHE A 1 172 ? 36.873 5.551 -65.943 1.00 93.75 172 PHE A C 1
ATOM 1426 O O . PHE A 1 172 ? 37.119 5.938 -67.082 1.00 93.75 172 PHE A O 1
ATOM 1433 N N . ASP A 1 173 ? 37.796 5.137 -65.078 1.00 93.00 173 ASP A N 1
ATOM 1434 C CA . ASP A 1 173 ? 39.243 5.188 -65.312 1.00 93.00 173 ASP A CA 1
ATOM 1435 C C . ASP A 1 173 ? 39.637 4.311 -66.491 1.00 93.00 173 ASP A C 1
ATOM 1437 O O . ASP A 1 173 ? 40.118 4.809 -67.506 1.00 93.00 173 ASP A O 1
ATOM 1441 N N . ARG A 1 174 ? 39.260 3.023 -66.464 1.00 95.12 174 ARG A N 1
ATOM 1442 C CA . ARG A 1 174 ? 39.503 2.125 -67.606 1.00 95.12 174 ARG A CA 1
ATOM 1443 C C . ARG A 1 174 ? 38.920 2.679 -68.900 1.00 95.12 174 ARG A C 1
ATOM 1445 O O . ARG A 1 174 ? 39.486 2.484 -69.972 1.00 95.12 174 ARG A O 1
ATOM 1452 N N . ARG A 1 175 ? 37.746 3.317 -68.855 1.00 94.81 175 ARG A N 1
ATOM 1453 C CA . ARG A 1 175 ? 37.134 3.895 -70.058 1.00 94.81 175 ARG A CA 1
ATOM 1454 C C . ARG A 1 175 ? 37.831 5.185 -70.483 1.00 94.81 175 ARG A C 1
ATOM 1456 O O . ARG A 1 175 ? 37.867 5.444 -71.680 1.00 94.81 175 ARG A O 1
ATOM 1463 N N . ALA A 1 176 ? 38.338 5.981 -69.549 1.00 94.31 176 ALA A N 1
ATOM 1464 C CA . ALA A 1 176 ? 39.118 7.171 -69.835 1.00 94.31 176 ALA A CA 1
ATOM 1465 C C . ALA A 1 176 ? 40.426 6.779 -70.527 1.00 94.31 176 ALA A C 1
ATOM 1467 O O . ALA A 1 176 ? 40.664 7.259 -71.632 1.00 94.31 176 ALA A O 1
ATOM 1468 N N . ASP A 1 177 ? 41.164 5.817 -69.970 1.00 94.81 177 ASP A N 1
ATOM 1469 C CA . ASP A 1 177 ? 42.420 5.299 -70.525 1.00 94.81 177 ASP A CA 1
ATOM 1470 C C . ASP A 1 177 ? 42.241 4.760 -71.946 1.00 94.81 177 ASP A C 1
ATOM 1472 O O . ASP A 1 177 ? 42.878 5.240 -72.876 1.00 94.81 177 ASP A O 1
ATOM 1476 N N . ASN A 1 178 ? 41.261 3.874 -72.165 1.00 95.19 178 ASN A N 1
ATOM 1477 C CA . ASN A 1 178 ? 40.973 3.333 -73.501 1.00 95.19 178 ASN A CA 1
ATOM 1478 C C . ASN A 1 178 ? 40.676 4.421 -74.551 1.00 95.19 178 ASN A C 1
ATOM 1480 O O . ASN A 1 178 ? 40.937 4.247 -75.740 1.00 95.19 178 ASN A O 1
ATOM 1484 N N . VAL A 1 179 ? 40.055 5.528 -74.137 1.00 94.25 179 VAL A N 1
ATOM 1485 C CA . VAL A 1 179 ? 39.683 6.622 -75.042 1.00 94.25 179 VAL A CA 1
ATOM 1486 C C . VAL A 1 179 ? 40.855 7.590 -75.249 1.00 94.25 179 VAL A C 1
ATOM 1488 O O . VAL A 1 179 ? 40.984 8.148 -76.342 1.00 94.25 179 VAL A O 1
ATOM 1491 N N . ARG A 1 180 ? 41.738 7.749 -74.255 1.00 92.75 180 ARG A N 1
ATOM 1492 C CA . ARG A 1 180 ? 43.021 8.453 -74.398 1.00 92.75 180 ARG A CA 1
ATOM 1493 C C . ARG A 1 180 ? 43.957 7.715 -75.345 1.00 92.75 180 ARG A C 1
ATOM 1495 O O . ARG A 1 180 ? 44.455 8.335 -76.280 1.00 92.75 180 ARG A O 1
ATOM 1502 N N . ASP A 1 181 ? 44.065 6.396 -75.204 1.00 94.00 181 ASP A N 1
ATOM 1503 C CA . ASP A 1 181 ? 44.841 5.530 -76.101 1.00 94.00 181 ASP A CA 1
ATOM 1504 C C . ASP A 1 181 ? 44.349 5.612 -77.557 1.00 94.00 181 ASP A C 1
ATOM 1506 O O . ASP A 1 181 ? 45.133 5.527 -78.501 1.00 94.00 181 ASP A O 1
ATOM 1510 N N . ALA A 1 182 ? 43.049 5.852 -77.759 1.00 93.19 182 ALA A N 1
ATOM 1511 C CA . ALA A 1 182 ? 42.449 6.093 -79.073 1.00 93.19 182 ALA A CA 1
ATOM 1512 C C . ALA A 1 182 ? 42.645 7.534 -79.608 1.00 93.19 182 ALA A C 1
ATOM 1514 O O . ALA A 1 182 ? 42.095 7.883 -80.654 1.00 93.19 182 ALA A O 1
ATOM 1515 N N . GLY A 1 183 ? 43.398 8.389 -78.907 1.00 92.44 183 GLY A N 1
ATOM 1516 C CA . GLY A 1 183 ? 43.703 9.769 -79.300 1.00 92.44 183 GLY A CA 1
ATOM 1517 C C . GLY A 1 183 ? 42.646 10.807 -78.902 1.00 92.44 183 GLY A C 1
ATOM 1518 O O . GLY A 1 183 ? 42.662 11.937 -79.398 1.00 92.44 183 GLY A O 1
ATOM 1519 N N . HIS A 1 184 ? 41.703 10.463 -78.022 1.00 93.50 184 HIS A N 1
ATOM 1520 C CA . HIS A 1 184 ? 40.593 11.332 -77.621 1.00 93.50 184 HIS A CA 1
ATOM 1521 C C . HIS A 1 184 ? 40.724 11.846 -76.175 1.00 93.50 184 HIS A C 1
ATOM 1523 O O . HIS A 1 184 ? 39.815 11.688 -75.357 1.00 93.50 184 HIS A O 1
ATOM 1529 N N . GLU A 1 185 ? 41.812 12.563 -75.888 1.00 91.94 185 GLU A N 1
ATOM 1530 C CA . GLU A 1 185 ? 42.148 13.131 -74.566 1.00 91.94 185 GLU A CA 1
ATOM 1531 C C . GLU A 1 185 ? 40.983 13.858 -73.873 1.00 91.94 185 GLU A C 1
ATOM 1533 O O . GLU A 1 185 ? 40.596 13.547 -72.749 1.00 91.94 185 GLU A O 1
ATOM 1538 N N . ARG A 1 186 ? 40.308 14.764 -74.595 1.00 92.00 186 ARG A N 1
ATOM 1539 C CA . ARG A 1 186 ? 39.182 15.551 -74.050 1.00 92.00 186 ARG A CA 1
ATOM 1540 C C . ARG A 1 186 ? 37.992 14.696 -73.603 1.00 92.00 186 ARG A C 1
ATOM 1542 O O . ARG A 1 186 ? 37.155 15.165 -72.827 1.00 92.00 186 ARG A O 1
ATOM 1549 N N . VAL A 1 187 ? 37.846 13.495 -74.161 1.00 92.44 187 VAL A N 1
ATOM 1550 C CA . VAL A 1 187 ? 36.790 12.552 -73.777 1.00 92.44 187 VAL A CA 1
ATOM 1551 C C . VAL A 1 187 ? 37.228 11.751 -72.551 1.00 92.44 187 VAL A C 1
ATOM 1553 O O . VAL A 1 187 ? 36.385 11.541 -71.679 1.00 92.44 187 VAL A O 1
ATOM 1556 N N . GLY A 1 188 ? 38.517 11.409 -72.435 1.00 93.12 188 GLY A N 1
ATOM 1557 C CA . GLY A 1 188 ? 39.124 10.852 -71.221 1.00 93.12 188 GLY A CA 1
ATOM 1558 C C . GLY A 1 188 ? 38.895 11.746 -70.001 1.00 93.12 188 GLY A C 1
ATOM 1559 O O . GLY A 1 188 ? 38.215 11.339 -69.062 1.00 93.12 188 GLY A O 1
ATOM 1560 N N . ASP A 1 189 ? 39.272 13.024 -70.087 1.00 92.94 189 ASP A N 1
ATOM 1561 C CA . ASP A 1 189 ? 39.082 13.986 -68.984 1.00 92.94 189 ASP A CA 1
ATOM 1562 C C . ASP A 1 189 ? 37.605 14.224 -68.633 1.00 92.94 189 ASP A C 1
ATOM 1564 O O . ASP A 1 189 ? 37.256 14.717 -67.557 1.00 92.94 189 ASP A O 1
ATOM 1568 N N . ARG A 1 190 ? 36.694 13.987 -69.585 1.00 93.56 190 ARG A N 1
ATOM 1569 C CA . ARG A 1 190 ? 35.250 14.076 -69.336 1.00 93.56 190 ARG A CA 1
ATOM 1570 C C . ARG A 1 190 ? 34.742 12.835 -68.603 1.00 93.56 190 ARG A C 1
ATOM 1572 O O . ARG A 1 190 ? 33.746 12.940 -67.889 1.00 93.56 190 ARG A O 1
ATOM 1579 N N . LEU A 1 191 ? 35.357 11.676 -68.825 1.00 93.31 191 LEU A N 1
ATOM 1580 C CA . LEU A 1 191 ? 35.003 10.421 -68.172 1.00 93.31 191 LEU A CA 1
ATOM 1581 C C . LEU A 1 191 ? 35.488 10.392 -66.723 1.00 93.31 191 LEU A C 1
ATOM 1583 O O . LEU A 1 191 ? 34.662 10.077 -65.874 1.00 93.31 191 LEU A O 1
ATOM 1587 N N . GLU A 1 192 ? 36.712 10.836 -66.432 1.00 91.00 192 GLU A N 1
ATOM 1588 C CA . GLU A 1 192 ? 37.199 11.014 -65.048 1.00 91.00 192 GLU A CA 1
ATOM 1589 C C . GLU A 1 192 ? 36.283 11.945 -64.255 1.00 91.00 192 GLU A C 1
ATOM 1591 O O . GLU A 1 192 ? 35.669 11.534 -63.278 1.00 91.00 192 GLU A O 1
ATOM 1596 N N . ARG A 1 193 ? 36.007 13.147 -64.783 1.00 92.81 193 ARG A N 1
ATOM 1597 C CA . ARG A 1 193 ? 35.063 14.087 -64.150 1.00 92.81 193 ARG A CA 1
ATOM 1598 C C . ARG A 1 193 ? 33.663 13.505 -63.935 1.00 92.81 193 ARG A C 1
ATOM 1600 O O . ARG A 1 193 ? 32.923 13.965 -63.066 1.00 92.81 193 ARG A O 1
ATOM 1607 N N . ARG A 1 194 ? 33.241 12.537 -64.758 1.00 92.75 194 ARG A N 1
ATOM 1608 C CA . ARG A 1 194 ? 31.972 11.815 -64.569 1.00 92.75 194 ARG A CA 1
ATOM 1609 C C . ARG A 1 194 ? 32.081 10.726 -63.501 1.00 92.75 194 ARG A C 1
ATOM 1611 O O . ARG A 1 194 ? 31.074 10.516 -62.827 1.00 92.75 194 ARG A O 1
ATOM 1618 N N . GLY A 1 195 ? 33.239 10.079 -63.367 1.00 92.00 195 GLY A N 1
ATOM 1619 C CA . GLY A 1 195 ? 33.604 9.200 -62.256 1.00 92.00 195 GLY A CA 1
ATOM 1620 C C . GLY A 1 195 ? 33.543 9.955 -60.934 1.00 92.00 195 GLY A C 1
ATOM 1621 O O . GLY A 1 195 ? 32.668 9.649 -60.126 1.00 92.00 195 GLY A O 1
ATOM 1622 N N . ASP A 1 196 ? 34.303 11.046 -60.810 1.00 91.12 196 ASP A N 1
ATOM 1623 C CA . ASP A 1 196 ? 34.314 11.927 -59.631 1.00 91.12 196 ASP A CA 1
ATOM 1624 C C . ASP A 1 196 ? 32.904 12.403 -59.262 1.00 91.12 196 ASP A C 1
ATOM 1626 O O . ASP A 1 196 ? 32.493 12.440 -58.103 1.00 91.12 196 ASP A O 1
ATOM 1630 N N . HIS A 1 197 ? 32.108 12.785 -60.267 1.00 93.44 197 HIS A N 1
ATOM 1631 C CA . HIS A 1 197 ? 30.744 13.237 -60.024 1.00 93.44 197 HIS A CA 1
ATOM 1632 C C . HIS A 1 197 ? 29.815 12.099 -59.580 1.00 93.44 197 HIS A C 1
ATOM 1634 O O . HIS A 1 197 ? 28.851 12.342 -58.849 1.00 93.44 197 HIS A O 1
ATOM 1640 N N . ALA A 1 198 ? 30.037 10.873 -60.052 1.00 91.38 198 ALA A N 1
ATOM 1641 C CA . ALA A 1 198 ? 29.271 9.711 -59.622 1.00 91.38 198 ALA A CA 1
ATOM 1642 C C . ALA A 1 198 ? 29.624 9.319 -58.183 1.00 91.38 198 ALA A C 1
ATOM 1644 O O . ALA A 1 198 ? 28.702 9.025 -57.417 1.00 91.38 198 ALA A O 1
ATOM 1645 N N . ASP A 1 199 ? 30.903 9.394 -57.829 1.00 90.62 199 ASP A N 1
ATOM 1646 C CA . ASP A 1 199 ? 31.429 9.123 -56.496 1.00 90.62 199 ASP A CA 1
ATOM 1647 C C . ASP A 1 199 ? 30.885 10.118 -55.457 1.00 90.62 199 ASP A C 1
ATOM 1649 O O . ASP A 1 199 ? 30.092 9.749 -54.590 1.00 90.62 199 ASP A O 1
ATOM 1653 N N . GLN A 1 200 ? 31.040 11.424 -55.708 1.00 91.62 200 GLN A N 1
ATOM 1654 C CA . GLN A 1 200 ? 30.445 12.484 -54.875 1.00 91.62 200 GLN A CA 1
ATOM 1655 C C . GLN A 1 200 ? 28.919 12.368 -54.712 1.00 91.62 200 GLN A C 1
ATOM 1657 O O . GLN A 1 200 ? 28.320 12.918 -53.781 1.00 91.62 200 GLN A O 1
ATOM 1662 N N . ARG A 1 201 ? 28.218 11.750 -55.672 1.00 93.56 201 ARG A N 1
ATOM 1663 C CA . ARG A 1 201 ? 26.772 11.509 -55.558 1.00 93.56 201 ARG A CA 1
ATOM 1664 C C . ARG A 1 201 ? 26.450 10.321 -54.658 1.00 93.56 201 ARG A C 1
ATOM 1666 O O . ARG A 1 201 ? 25.345 10.313 -54.105 1.00 93.56 201 ARG A O 1
ATOM 1673 N N . LEU A 1 202 ? 27.334 9.333 -54.556 1.00 92.25 202 LEU A N 1
ATOM 1674 C CA . LEU A 1 202 ? 27.199 8.207 -53.639 1.00 92.25 202 LEU A CA 1
ATOM 1675 C C . LEU A 1 202 ? 27.514 8.631 -52.205 1.00 92.25 202 LEU A C 1
ATOM 1677 O O . LEU A 1 202 ? 26.679 8.337 -51.352 1.00 92.25 202 LEU A O 1
ATOM 1681 N N . ASP A 1 203 ? 28.546 9.442 -51.976 1.00 89.75 203 ASP A N 1
ATOM 1682 C CA . ASP A 1 203 ? 28.856 10.007 -50.649 1.00 89.75 203 ASP A CA 1
ATOM 1683 C C . ASP A 1 203 ? 27.680 10.798 -50.089 1.00 89.75 203 ASP A C 1
ATOM 1685 O O . ASP A 1 203 ? 27.088 10.456 -49.067 1.00 89.75 203 ASP A O 1
ATOM 1689 N N . ARG A 1 204 ? 27.197 11.781 -50.863 1.00 93.31 204 ARG A N 1
ATOM 1690 C CA . ARG A 1 204 ? 26.018 12.579 -50.488 1.00 93.31 204 ARG A CA 1
ATOM 1691 C C . ARG A 1 204 ? 24.779 11.717 -50.261 1.00 93.31 204 ARG A C 1
ATOM 1693 O O . ARG A 1 204 ? 23.824 12.161 -49.621 1.00 93.31 204 ARG A O 1
ATOM 1700 N N . LYS A 1 205 ? 24.709 10.529 -50.869 1.00 93.38 205 LYS A N 1
ATOM 1701 C CA . LYS A 1 205 ? 23.614 9.584 -50.643 1.00 93.38 205 LYS A CA 1
ATOM 1702 C C . LYS A 1 205 ? 23.823 8.804 -49.343 1.00 93.38 205 LYS A C 1
ATOM 1704 O O . LYS A 1 205 ? 22.822 8.620 -48.652 1.00 93.38 205 LYS A O 1
ATOM 1709 N N . GLY A 1 206 ? 25.048 8.390 -49.026 1.00 93.19 206 GLY A N 1
ATOM 1710 C CA . GLY A 1 206 ? 25.435 7.806 -47.737 1.00 93.19 206 GLY A CA 1
ATOM 1711 C C . GLY A 1 206 ? 25.095 8.747 -46.589 1.00 93.19 206 GLY A C 1
ATOM 1712 O O . GLY A 1 206 ? 24.232 8.421 -45.775 1.00 93.19 206 GLY A O 1
ATOM 1713 N N . ASP A 1 207 ? 25.584 9.988 -46.651 1.00 92.81 207 ASP A N 1
ATOM 1714 C CA . ASP A 1 207 ? 25.315 11.038 -45.657 1.00 92.81 207 ASP A CA 1
ATOM 1715 C C . ASP A 1 207 ? 23.818 11.232 -45.395 1.00 92.81 207 ASP A C 1
ATOM 1717 O O . ASP A 1 207 ? 23.349 11.314 -44.259 1.00 92.81 207 ASP A O 1
ATOM 1721 N N . ARG A 1 208 ? 23.014 11.283 -46.466 1.00 94.69 208 ARG A N 1
ATOM 1722 C CA . ARG A 1 208 ? 21.555 11.429 -46.349 1.00 94.69 208 ARG A CA 1
ATOM 1723 C C . ARG A 1 208 ? 20.906 10.220 -45.692 1.00 94.69 208 ARG A C 1
ATOM 1725 O O . ARG A 1 208 ? 19.879 10.379 -45.032 1.00 94.69 208 ARG A O 1
ATOM 1732 N N . ILE A 1 209 ? 21.408 9.015 -45.941 1.00 92.69 209 ILE A N 1
ATOM 1733 C CA . ILE A 1 209 ? 20.870 7.797 -45.338 1.00 92.69 209 ILE A CA 1
ATOM 1734 C C . ILE A 1 209 ? 21.225 7.767 -43.853 1.00 92.69 209 ILE A C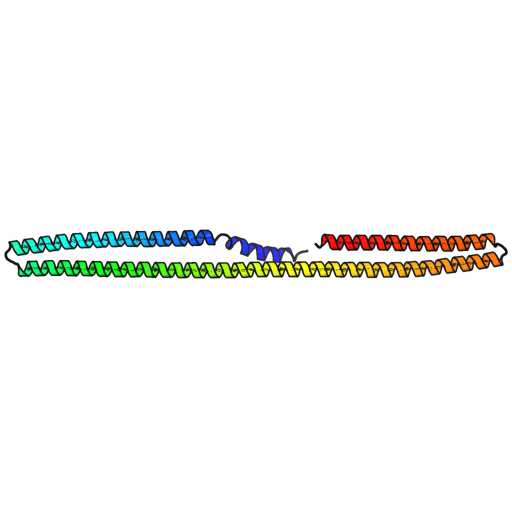 1
ATOM 1736 O O . ILE A 1 209 ? 20.304 7.586 -43.057 1.00 92.69 209 ILE A O 1
ATOM 1740 N N . ASN A 1 210 ? 22.483 8.023 -43.495 1.00 91.25 210 ASN A N 1
ATOM 1741 C CA . ASN A 1 210 ? 22.939 8.065 -42.104 1.00 91.25 210 ASN A CA 1
ATOM 1742 C C . ASN A 1 210 ? 22.159 9.107 -41.306 1.00 91.25 210 ASN A C 1
ATOM 1744 O O . ASN A 1 210 ? 21.470 8.753 -40.353 1.00 91.25 210 ASN A O 1
ATOM 1748 N N . HIS A 1 211 ? 22.028 10.330 -41.826 1.00 92.56 211 HIS A N 1
ATOM 1749 C CA . HIS A 1 211 ? 21.218 11.368 -41.179 1.00 92.56 211 HIS A CA 1
ATOM 1750 C C . HIS A 1 211 ? 19.749 10.964 -40.958 1.00 92.56 211 HIS A C 1
ATOM 1752 O O . HIS A 1 211 ? 19.096 11.375 -39.995 1.00 92.56 211 HIS A O 1
ATOM 1758 N N . ASN A 1 212 ? 19.175 10.157 -41.856 1.00 92.62 212 ASN A N 1
ATOM 1759 C CA . ASN A 1 212 ? 17.816 9.641 -41.685 1.00 92.62 212 ASN A CA 1
ATOM 1760 C C . ASN A 1 212 ? 17.740 8.489 -40.670 1.00 92.62 212 ASN A C 1
ATOM 1762 O O . ASN A 1 212 ? 16.712 8.358 -39.997 1.00 92.62 212 ASN A O 1
ATOM 1766 N N . LEU A 1 213 ? 18.781 7.660 -40.563 1.00 91.31 213 LEU A N 1
ATOM 1767 C CA . LEU A 1 213 ? 18.893 6.613 -39.547 1.00 91.31 213 LEU A CA 1
ATOM 1768 C C . LEU A 1 213 ? 19.065 7.234 -38.156 1.00 91.31 213 LEU A C 1
ATOM 1770 O O . LEU A 1 213 ? 18.292 6.879 -37.268 1.00 91.31 213 LEU A O 1
ATOM 1774 N N . ASP A 1 214 ? 19.906 8.257 -38.012 1.00 88.00 214 ASP A N 1
ATOM 1775 C CA . ASP A 1 214 ? 20.119 8.989 -36.754 1.00 88.00 214 ASP A CA 1
ATOM 1776 C C . ASP A 1 214 ? 18.838 9.669 -36.273 1.00 88.00 214 ASP A C 1
ATOM 1778 O O . ASP A 1 214 ? 18.432 9.575 -35.112 1.00 88.00 214 ASP A O 1
ATOM 1782 N N . ARG A 1 215 ? 18.118 10.330 -37.188 1.00 89.12 215 ARG A N 1
ATOM 1783 C CA . ARG A 1 215 ? 16.799 10.910 -36.887 1.00 89.12 215 ARG A CA 1
ATOM 1784 C C . ARG A 1 215 ? 15.796 9.851 -36.445 1.00 89.12 215 ARG A C 1
ATOM 1786 O O . ARG A 1 215 ? 14.929 10.138 -35.616 1.00 89.12 215 ARG A O 1
ATOM 1793 N N . LYS A 1 216 ? 15.873 8.646 -37.013 1.00 87.69 216 LYS A N 1
ATOM 1794 C CA . LYS A 1 216 ? 15.004 7.529 -36.641 1.00 87.69 216 LYS A CA 1
ATOM 1795 C C . LYS A 1 216 ? 15.382 6.968 -35.268 1.00 87.69 216 LYS A C 1
ATOM 1797 O O . LYS A 1 216 ? 14.462 6.726 -34.490 1.00 87.69 216 LYS A O 1
ATOM 1802 N N . GLY A 1 217 ? 16.671 6.834 -34.956 1.00 85.06 217 GLY A N 1
ATOM 1803 C CA . GLY A 1 217 ? 17.174 6.433 -33.636 1.00 85.06 217 GLY A CA 1
ATOM 1804 C C . GLY A 1 217 ? 16.739 7.414 -32.551 1.00 85.06 217 GLY A C 1
ATOM 1805 O O . GLY A 1 217 ? 16.026 7.044 -31.622 1.00 85.06 217 GLY A O 1
ATOM 1806 N N . ASN A 1 218 ? 16.984 8.706 -32.773 1.00 83.88 218 ASN A N 1
ATOM 1807 C CA . ASN A 1 218 ? 16.564 9.777 -31.869 1.00 83.88 218 ASN A CA 1
ATOM 1808 C C . ASN A 1 218 ? 15.045 9.837 -31.645 1.00 83.88 218 ASN A C 1
ATOM 1810 O O . ASN A 1 218 ? 14.579 10.147 -30.547 1.00 83.88 218 ASN A O 1
ATOM 1814 N N . ARG A 1 219 ? 14.234 9.552 -32.673 1.00 81.69 219 ARG A N 1
ATOM 1815 C CA . ARG A 1 219 ? 12.772 9.493 -32.520 1.00 81.69 219 ARG A CA 1
ATOM 1816 C C . ARG A 1 219 ? 12.349 8.312 -31.648 1.00 81.69 219 ARG A C 1
ATOM 1818 O O . ARG A 1 219 ? 11.449 8.477 -30.834 1.00 81.69 219 ARG A O 1
ATOM 1825 N N . VAL A 1 220 ? 12.994 7.158 -31.816 1.00 74.31 220 VAL A N 1
ATOM 1826 C CA . VAL A 1 220 ? 12.727 5.946 -31.031 1.00 74.31 220 VAL A CA 1
ATOM 1827 C C . VAL A 1 220 ? 13.098 6.151 -29.560 1.00 74.31 220 VAL A C 1
ATOM 1829 O O . VAL A 1 220 ? 12.282 5.828 -28.699 1.00 74.31 220 VAL A O 1
ATOM 1832 N N . ALA A 1 221 ? 14.246 6.775 -29.282 1.00 71.25 221 ALA A N 1
ATOM 1833 C CA . ALA A 1 221 ? 14.677 7.121 -27.925 1.00 71.25 221 ALA A CA 1
ATOM 1834 C C . ALA A 1 221 ? 13.696 8.074 -27.213 1.00 71.25 221 ALA A C 1
ATOM 1836 O O . ALA A 1 221 ? 13.465 7.962 -26.014 1.00 71.25 221 ALA A O 1
ATOM 1837 N N . ARG A 1 222 ? 13.057 8.992 -27.954 1.00 68.25 222 ARG A N 1
ATOM 1838 C CA . ARG A 1 222 ? 12.059 9.928 -27.401 1.00 68.25 222 ARG A CA 1
ATOM 1839 C C . ARG A 1 222 ? 10.689 9.309 -27.151 1.00 68.25 222 ARG A C 1
ATOM 1841 O O . ARG A 1 222 ? 9.998 9.767 -26.259 1.00 68.25 222 ARG A O 1
ATOM 1848 N N . THR A 1 223 ? 10.277 8.319 -27.941 1.00 64.88 223 THR A N 1
ATOM 1849 C CA . THR A 1 223 ? 8.984 7.634 -27.749 1.00 64.88 223 THR A CA 1
ATOM 1850 C C . THR A 1 223 ? 8.991 6.598 -26.622 1.00 64.88 223 THR A C 1
ATOM 1852 O O . THR A 1 223 ? 7.927 6.100 -26.269 1.00 64.88 223 THR A O 1
ATOM 1855 N N . ASN A 1 224 ? 10.171 6.256 -26.099 1.00 57.66 224 ASN A N 1
ATOM 1856 C CA . ASN A 1 224 ? 10.375 5.272 -25.032 1.00 57.66 224 ASN A CA 1
ATOM 1857 C C . ASN A 1 224 ? 10.657 5.905 -23.649 1.00 57.66 224 ASN A C 1
ATOM 1859 O O . ASN A 1 224 ? 10.765 5.160 -22.674 1.00 57.66 224 ASN A O 1
ATOM 1863 N N . ARG A 1 225 ? 10.764 7.241 -23.573 1.00 51.47 225 ARG A N 1
ATOM 1864 C CA . ARG A 1 225 ? 10.733 8.040 -22.334 1.00 51.47 225 ARG A CA 1
ATOM 1865 C C . ARG A 1 225 ? 9.303 8.459 -22.019 1.00 51.47 225 ARG A C 1
ATOM 1867 O O . ARG A 1 225 ? 8.981 8.540 -20.818 1.00 51.47 225 ARG A O 1
#